Protein AF-A0A382RZA2-F1 (afdb_monomer_lite)

Secondary structure (DSSP, 8-state):
--S-GGGS-HHHHHHH-TTS----TTS--TTTTTTS-GGGHHHHHHHHTEEEETTEEEE---S-EEEE-----S--STTSSB-SS-TTSBPPPPHHHIIIIIHHHHHHHHH---EEEE-S-GGGSS---TT--S--S-EEESS-EEEEEEEESSTT--PEEEEEEEEEE--GGGGGGTT--TTHHHH------EEE-EE--TT--S-TT--HHHHHIIIIITT-TT--EES---TTTS-STTGGGEE---HHHHHHHHHTEEEEEE--SSTTS--HHHHHHHHHTT-EEEEPTTS--TT---GGGB-SSHHHHHHH-

Sequence (317 aa):
SPNDINKIDTEIHNKINKNENVHNIWRHDAHNYLSVDKLSWLEFYFKQRSTITEGVREGKFLDFGLLYGGPTSACTIPDSMYLTTNPNKLATPMSSSMRSVGIITKYLNASGLPYLEIGEDPRYLPLQAKDLYNRSKRILCVKDTNFTIKHIKEYKSREIIETTIPCSDVGHSYMFLMNEEKDILLKEPGDRKTRINVAMHCTASADSDVNKWKLVKDFILDPFPETYIYGKWDAKLIKGEHQNQFKEIPMTHLHKVMYDTKYTLMIAGSKGWGSQSKFWKMLIFGIIPFFDPDNENIFGAPEFLQTKDANDFIQKV

Structure (mmCIF, N/CA/C/O backbone):
data_AF-A0A382RZA2-F1
#
_entry.id   AF-A0A382RZA2-F1
#
loop_
_atom_site.group_PDB
_atom_site.id
_atom_site.type_symbol
_atom_site.label_atom_id
_atom_site.label_alt_id
_atom_site.label_comp_id
_atom_site.label_asym_id
_atom_site.label_entity_id
_atom_site.label_seq_id
_atom_site.pdbx_PDB_ins_code
_atom_site.Cartn_x
_atom_site.Cartn_y
_atom_site.Cartn_z
_atom_site.occupancy
_atom_site.B_iso_or_equiv
_atom_site.auth_seq_id
_atom_site.auth_comp_id
_atom_site.auth_asym_id
_atom_site.auth_atom_id
_atom_site.pdbx_PDB_model_num
ATOM 1 N N . SER A 1 1 ? 14.438 -14.755 3.424 1.00 36.91 1 SER A N 1
ATOM 2 C CA . SER A 1 1 ? 13.574 -14.169 2.387 1.00 36.91 1 SER A CA 1
ATOM 3 C C . SER A 1 1 ? 12.132 -14.140 2.880 1.00 36.91 1 SER A C 1
ATOM 5 O O . SER A 1 1 ? 11.728 -15.158 3.455 1.00 36.91 1 SER A O 1
ATOM 7 N N . PRO A 1 2 ? 11.415 -13.007 2.758 1.00 39.00 2 PRO A N 1
ATOM 8 C CA . PRO A 1 2 ? 9.994 -12.904 3.084 1.00 39.00 2 PRO A CA 1
ATOM 9 C C . PRO A 1 2 ? 9.165 -13.674 2.039 1.00 39.00 2 PRO A C 1
ATOM 11 O O . PRO A 1 2 ? 9.507 -13.647 0.863 1.00 39.00 2 PRO A O 1
ATOM 14 N N . ASN A 1 3 ? 8.130 -14.389 2.491 1.00 50.69 3 ASN A N 1
ATOM 15 C CA . ASN A 1 3 ? 7.136 -15.119 1.684 1.00 50.69 3 ASN A CA 1
ATOM 16 C C . ASN A 1 3 ? 7.710 -16.017 0.579 1.00 50.69 3 ASN A C 1
ATOM 18 O O . ASN A 1 3 ? 7.451 -15.843 -0.607 1.00 50.69 3 ASN A O 1
ATOM 22 N N . ASP A 1 4 ? 8.498 -17.005 0.987 1.00 66.00 4 ASP A N 1
ATOM 23 C CA . ASP A 1 4 ? 8.932 -18.059 0.082 1.00 66.00 4 ASP A CA 1
ATOM 24 C C . ASP A 1 4 ? 7.821 -19.117 -0.022 1.00 66.00 4 ASP A C 1
ATOM 26 O O . ASP A 1 4 ? 7.481 -19.744 0.980 1.00 66.00 4 ASP A O 1
ATOM 30 N N . ILE A 1 5 ? 7.272 -19.335 -1.219 1.00 73.19 5 ILE A N 1
ATOM 31 C CA . ILE A 1 5 ? 6.336 -20.437 -1.509 1.00 73.19 5 ILE A CA 1
ATOM 32 C C . ILE A 1 5 ? 6.909 -21.814 -1.131 1.00 73.19 5 ILE A C 1
ATOM 34 O O . ILE A 1 5 ? 6.178 -22.764 -0.908 1.00 73.19 5 ILE A O 1
ATOM 38 N N . ASN A 1 6 ? 8.224 -21.944 -0.988 1.00 72.00 6 ASN A N 1
ATOM 39 C CA . ASN A 1 6 ? 8.834 -23.188 -0.528 1.00 72.00 6 ASN A CA 1
ATOM 40 C C . ASN A 1 6 ? 8.781 -23.362 1.000 1.00 72.00 6 ASN A C 1
ATOM 42 O O . ASN A 1 6 ? 9.243 -24.380 1.505 1.00 72.00 6 ASN A O 1
ATOM 46 N N . LYS A 1 7 ? 8.296 -22.359 1.744 1.00 75.69 7 LYS A N 1
ATOM 47 C CA . LYS A 1 7 ? 8.141 -22.397 3.208 1.00 75.69 7 LYS A CA 1
ATOM 48 C C . LYS A 1 7 ? 6.701 -22.602 3.662 1.00 75.69 7 LYS A C 1
ATOM 50 O O . LYS A 1 7 ? 6.481 -22.751 4.861 1.00 75.69 7 LYS A O 1
ATOM 55 N N . ILE A 1 8 ? 5.734 -22.530 2.750 1.00 80.44 8 ILE A N 1
ATOM 56 C CA . ILE A 1 8 ? 4.352 -22.878 3.084 1.00 80.44 8 ILE A CA 1
ATOM 57 C C . ILE A 1 8 ? 4.226 -24.395 3.196 1.00 80.44 8 ILE A C 1
ATOM 59 O O . ILE A 1 8 ? 5.008 -25.139 2.603 1.00 80.44 8 ILE A O 1
ATOM 63 N N . ASP A 1 9 ? 3.245 -24.834 3.979 1.00 84.38 9 ASP A N 1
ATOM 64 C CA . ASP A 1 9 ? 2.949 -26.250 4.148 1.00 84.38 9 ASP A CA 1
ATOM 65 C C . ASP A 1 9 ? 2.686 -26.936 2.795 1.00 84.38 9 ASP A C 1
ATOM 67 O O . ASP A 1 9 ? 2.133 -26.327 1.874 1.00 84.38 9 ASP A O 1
ATOM 71 N N . THR A 1 10 ? 3.085 -28.204 2.677 1.00 85.19 10 THR A N 1
ATOM 72 C CA . THR A 1 10 ? 3.001 -28.964 1.418 1.00 85.19 10 THR A CA 1
ATOM 73 C C . THR A 1 10 ? 1.561 -29.070 0.919 1.00 85.19 10 THR A C 1
ATOM 75 O O . THR A 1 10 ? 1.315 -28.988 -0.284 1.00 85.19 10 THR A O 1
ATOM 78 N N . GLU A 1 11 ? 0.589 -29.197 1.824 1.00 86.69 11 GLU A N 1
ATOM 79 C CA . GLU A 1 11 ? -0.824 -29.246 1.467 1.00 86.69 11 GLU A CA 1
ATOM 80 C C . GLU A 1 11 ? -1.279 -27.921 0.842 1.00 86.69 11 GLU A C 1
ATOM 82 O O . GLU A 1 11 ? -1.914 -27.908 -0.215 1.00 86.69 11 GLU A O 1
ATOM 87 N N . ILE A 1 12 ? -0.904 -26.791 1.453 1.00 84.19 12 ILE A N 1
ATOM 88 C CA . ILE A 1 12 ? -1.210 -25.451 0.934 1.00 84.19 12 ILE A CA 1
ATOM 89 C C . ILE A 1 12 ? -0.492 -25.224 -0.398 1.00 84.19 12 ILE A C 1
ATOM 91 O O . ILE A 1 12 ? -1.108 -24.736 -1.345 1.00 84.19 12 ILE A O 1
ATOM 95 N N . HIS A 1 13 ? 0.778 -25.621 -0.502 1.00 84.94 13 HIS A N 1
ATOM 96 C CA . HIS A 1 13 ? 1.562 -25.526 -1.731 1.00 84.94 13 HIS A CA 1
ATOM 97 C C . HIS A 1 13 ? 0.868 -26.241 -2.891 1.00 84.94 13 HIS A C 1
ATOM 99 O O . HIS A 1 13 ? 0.654 -25.653 -3.951 1.00 84.94 13 HIS A O 1
ATOM 105 N N . ASN A 1 14 ? 0.449 -27.485 -2.674 1.00 85.81 14 ASN A N 1
ATOM 106 C CA . ASN A 1 14 ? -0.229 -28.278 -3.694 1.00 85.81 14 ASN A CA 1
ATOM 107 C C . ASN A 1 14 ? -1.619 -27.716 -4.025 1.00 85.81 14 ASN A C 1
ATOM 109 O O . ASN A 1 14 ? -2.056 -27.784 -5.172 1.00 85.81 14 ASN A O 1
ATOM 113 N N . LYS A 1 15 ? -2.303 -27.097 -3.051 1.00 85.25 15 LYS A N 1
ATOM 114 C CA . LYS A 1 15 ? -3.579 -26.403 -3.277 1.00 85.25 15 LYS A CA 1
ATOM 115 C C . LYS A 1 15 ? -3.436 -25.160 -4.159 1.00 85.25 15 LYS A C 1
ATOM 117 O O . LYS A 1 15 ? -4.323 -24.932 -4.981 1.00 85.25 15 LYS A O 1
ATOM 122 N N . ILE A 1 16 ? -2.370 -24.370 -4.006 1.00 84.81 16 ILE A N 1
ATOM 123 C CA . ILE A 1 16 ? -2.164 -23.144 -4.801 1.00 84.81 16 ILE A CA 1
ATOM 124 C C . ILE A 1 16 ? -1.472 -23.407 -6.142 1.00 84.81 16 ILE A C 1
ATOM 126 O O . ILE A 1 16 ? -1.706 -22.677 -7.098 1.00 84.81 16 ILE A O 1
ATOM 130 N N . ASN A 1 17 ? -0.646 -24.452 -6.228 1.00 86.94 17 ASN A N 1
ATOM 131 C CA . ASN A 1 17 ? 0.168 -24.771 -7.399 1.00 86.94 17 ASN A CA 1
ATOM 132 C C . ASN A 1 17 ? -0.321 -26.033 -8.130 1.00 86.94 17 ASN A C 1
ATOM 134 O O . ASN A 1 17 ? 0.480 -26.835 -8.602 1.00 86.94 17 ASN A O 1
ATOM 138 N N . LYS A 1 18 ? -1.645 -26.225 -8.218 1.00 85.19 18 LYS A N 1
ATOM 139 C CA . LYS A 1 18 ? -2.269 -27.426 -8.815 1.00 85.19 18 LYS A CA 1
ATOM 140 C C . LYS A 1 18 ? -1.830 -27.706 -10.252 1.00 85.19 18 LYS A C 1
ATOM 142 O O . LYS A 1 18 ? -1.811 -28.856 -10.664 1.00 85.19 18 LYS A O 1
ATOM 147 N N . ASN A 1 19 ? -1.514 -26.651 -10.998 1.00 86.62 19 ASN A N 1
ATOM 148 C CA . ASN A 1 19 ? -1.127 -26.726 -12.406 1.00 86.62 19 ASN A CA 1
ATOM 149 C C . ASN A 1 19 ? 0.387 -26.560 -12.606 1.00 86.62 19 ASN A C 1
ATOM 151 O O . ASN A 1 19 ? 0.818 -26.287 -13.722 1.00 86.62 19 ASN A O 1
ATOM 155 N N . GLU A 1 20 ? 1.180 -26.629 -11.529 1.00 82.12 20 GLU A N 1
ATOM 156 C CA . GLU A 1 20 ? 2.642 -26.462 -11.551 1.00 82.12 20 GLU A CA 1
ATOM 157 C C . GLU A 1 20 ? 3.122 -25.151 -12.210 1.00 82.12 20 GLU A C 1
ATOM 159 O O . GLU A 1 20 ? 4.245 -25.038 -12.705 1.00 82.12 20 GLU A O 1
ATOM 164 N N . ASN A 1 21 ? 2.266 -24.129 -12.209 1.00 79.31 21 ASN A N 1
ATOM 165 C CA . ASN A 1 21 ? 2.477 -22.838 -12.856 1.00 79.31 21 ASN A CA 1
ATOM 166 C C . ASN A 1 21 ? 2.956 -21.740 -11.893 1.00 79.31 21 ASN A C 1
ATOM 168 O O . ASN A 1 21 ? 3.173 -20.603 -12.313 1.00 79.31 21 ASN A O 1
ATOM 172 N N . VAL A 1 22 ? 3.151 -22.064 -10.614 1.00 82.81 22 VAL A N 1
ATOM 173 C CA . VAL A 1 22 ? 3.755 -21.174 -9.625 1.00 82.81 22 VAL A CA 1
ATOM 174 C C . VAL A 1 22 ? 5.223 -21.541 -9.450 1.00 82.81 22 VAL A C 1
ATOM 176 O O . VAL A 1 22 ? 5.576 -22.645 -9.036 1.00 82.81 22 VAL A O 1
ATOM 179 N N . HIS A 1 23 ? 6.099 -20.592 -9.770 1.00 79.06 23 HIS A N 1
ATOM 180 C CA . HIS A 1 23 ? 7.542 -20.789 -9.735 1.00 79.06 23 HIS A CA 1
ATOM 181 C C . HIS A 1 23 ? 8.194 -19.784 -8.794 1.00 79.06 23 HIS A C 1
ATOM 183 O O . HIS A 1 23 ? 7.983 -18.577 -8.909 1.00 79.06 23 HIS A O 1
ATOM 189 N N . ASN A 1 24 ? 9.058 -20.268 -7.903 1.00 80.38 24 ASN A N 1
ATOM 190 C CA . ASN A 1 24 ? 9.948 -19.382 -7.170 1.00 80.38 24 ASN A CA 1
ATOM 191 C C . ASN A 1 24 ? 11.193 -19.081 -8.014 1.00 80.38 24 ASN A C 1
ATOM 193 O O . ASN A 1 24 ? 12.165 -19.833 -7.993 1.00 80.38 24 ASN A O 1
ATOM 197 N N . ILE A 1 25 ? 11.173 -17.947 -8.712 1.00 78.12 25 ILE A N 1
ATOM 198 C CA . ILE A 1 25 ? 12.297 -17.467 -9.533 1.00 78.12 25 ILE A CA 1
ATOM 199 C C . ILE A 1 25 ? 13.499 -16.983 -8.707 1.00 78.12 25 ILE A C 1
ATOM 201 O O . ILE A 1 25 ? 14.529 -16.630 -9.270 1.00 78.12 25 ILE A O 1
ATOM 205 N N . TRP A 1 26 ? 13.368 -16.934 -7.381 1.00 76.25 26 TRP A N 1
ATOM 206 C CA . TRP A 1 26 ? 14.414 -16.550 -6.433 1.00 76.25 26 TRP A CA 1
ATOM 207 C C . TRP A 1 26 ? 14.982 -17.759 -5.674 1.00 76.25 26 TRP A C 1
ATOM 209 O O . TRP A 1 26 ? 15.911 -17.599 -4.881 1.00 76.25 26 TRP A O 1
ATOM 219 N N . ARG A 1 27 ? 14.419 -18.965 -5.873 1.00 68.94 27 ARG A N 1
ATOM 220 C CA . ARG A 1 27 ? 14.922 -20.205 -5.269 1.00 68.94 27 ARG A CA 1
ATOM 221 C C . ARG A 1 27 ? 16.221 -20.589 -5.978 1.00 68.94 27 ARG A C 1
ATOM 223 O O . ARG A 1 27 ? 16.249 -20.761 -7.190 1.00 68.94 27 ARG A O 1
ATOM 230 N N . HIS A 1 28 ? 17.287 -20.673 -5.197 1.00 54.38 28 HIS A N 1
ATOM 231 C CA . HIS A 1 28 ? 18.655 -20.921 -5.633 1.00 54.38 28 HIS A CA 1
ATOM 232 C C . HIS A 1 28 ? 18.848 -22.210 -6.444 1.00 54.38 28 HIS A C 1
ATOM 234 O O . HIS A 1 28 ? 18.618 -23.289 -5.910 1.00 54.38 28 HIS A O 1
ATOM 240 N N . ASP A 1 29 ? 19.490 -22.065 -7.607 1.00 47.34 29 ASP A N 1
ATOM 241 C CA . ASP A 1 29 ? 20.648 -22.880 -7.984 1.00 47.34 29 ASP A CA 1
ATOM 242 C C . ASP A 1 29 ? 21.896 -22.025 -7.701 1.00 47.34 29 ASP A C 1
ATOM 244 O O . ASP A 1 29 ? 22.164 -21.013 -8.359 1.00 47.34 29 ASP A O 1
ATOM 248 N N . ALA A 1 30 ? 22.615 -22.363 -6.630 1.00 47.47 30 ALA A N 1
ATOM 249 C CA . ALA A 1 30 ? 23.615 -21.512 -5.977 1.00 47.47 30 ALA A CA 1
ATOM 250 C C . ALA A 1 30 ? 24.839 -21.137 -6.840 1.00 47.47 30 ALA A C 1
ATOM 252 O O . ALA A 1 30 ? 25.584 -20.235 -6.462 1.00 47.47 30 ALA A O 1
ATOM 253 N N . HIS A 1 31 ? 25.037 -21.760 -8.002 1.00 48.12 31 HIS A N 1
ATOM 254 C CA . HIS A 1 31 ? 26.203 -21.499 -8.850 1.00 48.12 31 HIS A CA 1
ATOM 255 C C . HIS A 1 31 ? 26.023 -20.329 -9.830 1.00 48.12 31 HIS A C 1
ATOM 257 O O . HIS A 1 31 ? 26.989 -19.617 -10.089 1.00 48.12 31 HIS A O 1
ATOM 263 N N . ASN A 1 32 ? 24.801 -20.063 -10.311 1.00 52.09 32 ASN A N 1
ATOM 264 C CA . ASN A 1 32 ? 24.558 -18.998 -11.296 1.00 52.09 32 ASN A CA 1
ATOM 265 C C . ASN A 1 32 ? 24.117 -17.671 -10.656 1.00 52.09 32 ASN A C 1
ATOM 267 O O . ASN A 1 32 ? 24.489 -16.601 -11.121 1.00 52.09 32 ASN A O 1
ATOM 271 N N . TYR A 1 33 ? 23.373 -17.697 -9.545 1.00 55.91 33 TYR A N 1
ATOM 272 C CA . TYR A 1 33 ? 22.920 -16.458 -8.886 1.00 55.91 33 TYR A CA 1
ATOM 273 C C . TYR A 1 33 ? 24.072 -15.635 -8.278 1.00 55.91 33 TYR A C 1
ATOM 275 O O . TYR A 1 33 ? 23.967 -14.420 -8.137 1.00 55.91 33 TYR A O 1
ATOM 283 N N . LEU A 1 34 ? 25.174 -16.292 -7.900 1.00 59.03 34 LEU A N 1
ATOM 284 C CA . LEU A 1 34 ? 26.377 -15.618 -7.401 1.00 59.03 34 LEU A CA 1
ATOM 285 C C . LEU A 1 34 ? 27.270 -15.080 -8.529 1.00 59.03 34 LEU A C 1
ATOM 287 O O . LEU A 1 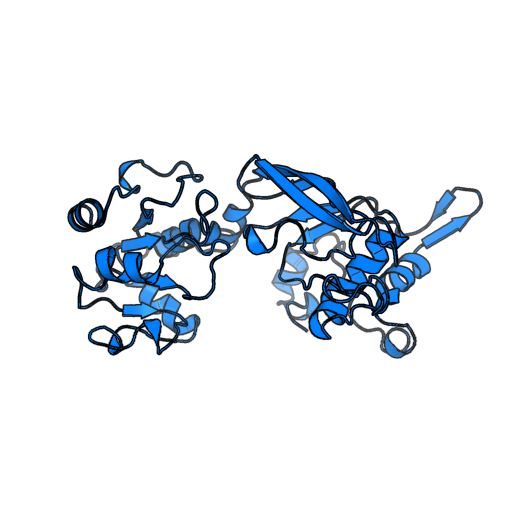34 ? 28.067 -14.182 -8.271 1.00 59.03 34 LEU A O 1
ATOM 291 N N . SER A 1 35 ? 27.149 -15.608 -9.752 1.00 67.19 35 SER A N 1
ATOM 292 C CA . SER A 1 35 ? 27.940 -15.171 -10.911 1.00 67.19 35 SER A CA 1
ATOM 293 C C . SER A 1 35 ? 27.226 -14.120 -11.769 1.00 67.19 35 SER A C 1
ATOM 295 O O . SER A 1 35 ? 27.873 -13.427 -12.551 1.00 67.19 35 SER A O 1
ATOM 297 N N . VAL A 1 36 ? 25.909 -13.967 -11.607 1.00 73.75 36 VAL A N 1
ATOM 298 C CA . VAL A 1 36 ? 25.091 -12.982 -12.320 1.00 73.75 36 VAL A CA 1
ATOM 299 C C . VAL A 1 36 ? 24.948 -11.708 -11.488 1.00 73.75 36 VAL A C 1
ATOM 301 O O . VAL A 1 36 ? 24.616 -11.745 -10.302 1.00 73.75 36 VAL A O 1
ATOM 304 N N . ASP A 1 37 ? 25.162 -10.554 -12.126 1.00 83.19 37 ASP A N 1
ATOM 305 C CA . ASP A 1 37 ? 24.802 -9.260 -11.546 1.00 83.19 37 ASP A CA 1
ATOM 306 C C . ASP A 1 37 ? 23.323 -9.275 -11.126 1.00 83.19 37 ASP A C 1
ATOM 308 O O . ASP A 1 37 ? 22.437 -9.513 -11.947 1.00 83.19 37 ASP A O 1
ATOM 312 N N . LYS A 1 38 ? 23.043 -9.002 -9.847 1.00 80.69 38 LYS A N 1
ATOM 313 C CA . LYS A 1 38 ? 21.697 -9.147 -9.268 1.00 80.69 38 LYS A CA 1
ATOM 314 C C . LYS A 1 38 ? 20.649 -8.323 -10.005 1.00 80.69 38 LYS A C 1
ATOM 316 O O . LYS A 1 38 ? 19.518 -8.777 -10.140 1.00 80.69 38 LYS A O 1
ATOM 321 N N . LEU A 1 39 ? 21.013 -7.139 -10.500 1.00 86.62 39 LEU A N 1
ATOM 322 C CA . LEU A 1 39 ? 20.097 -6.297 -11.274 1.00 86.62 39 LEU A CA 1
ATOM 323 C C . LEU A 1 39 ? 19.704 -6.941 -12.606 1.00 86.62 39 LEU A C 1
ATOM 325 O O . LEU A 1 39 ? 18.619 -6.684 -13.111 1.00 86.62 39 LEU A O 1
ATOM 329 N N . SER A 1 40 ? 20.553 -7.808 -13.147 1.00 86.56 40 SER A N 1
ATOM 330 C CA . SER A 1 40 ? 20.353 -8.517 -14.412 1.00 86.56 40 SER A CA 1
ATOM 331 C C . SER A 1 40 ? 19.705 -9.899 -14.233 1.00 86.56 40 SER A C 1
ATOM 333 O O . SER A 1 40 ? 19.569 -10.646 -15.200 1.00 86.56 40 SER A O 1
ATOM 335 N N . TRP A 1 41 ? 19.287 -10.262 -13.013 1.00 85.19 41 TRP A N 1
ATOM 336 C CA . TRP A 1 41 ? 18.781 -11.604 -12.709 1.00 85.19 41 TRP A CA 1
ATOM 337 C C . TRP A 1 41 ? 17.567 -12.009 -13.550 1.00 85.19 41 TRP A C 1
ATOM 339 O O . TRP A 1 41 ? 17.549 -13.105 -14.100 1.00 85.19 41 TRP A O 1
ATOM 349 N N . LEU A 1 42 ? 16.560 -11.139 -13.667 1.00 86.25 42 LEU A N 1
ATOM 350 C CA . LEU A 1 42 ? 15.342 -11.466 -14.418 1.00 86.25 42 LEU A CA 1
ATOM 351 C C . LEU A 1 42 ? 15.630 -11.616 -15.914 1.00 86.25 42 LEU A C 1
ATOM 353 O O . LEU A 1 42 ? 15.137 -12.550 -16.540 1.00 86.25 42 LEU A O 1
ATOM 357 N N . GLU A 1 43 ? 16.478 -10.746 -16.469 1.00 84.69 43 GLU A N 1
ATOM 358 C CA . GLU A 1 43 ? 16.935 -10.855 -17.859 1.00 84.69 43 GLU A CA 1
ATOM 359 C C . GLU A 1 43 ? 17.615 -12.205 -18.092 1.00 84.69 43 GLU A C 1
ATOM 361 O O . GLU A 1 43 ? 17.255 -12.924 -19.019 1.00 84.69 43 GLU A O 1
ATOM 366 N N . PHE A 1 44 ? 18.545 -12.584 -17.213 1.00 83.00 44 PHE A N 1
ATOM 367 C CA . PHE A 1 44 ? 19.223 -13.873 -17.269 1.00 83.00 44 PHE A CA 1
ATOM 368 C C . PHE A 1 44 ? 18.244 -15.050 -17.154 1.00 83.00 44 PHE A C 1
ATOM 370 O O . PHE A 1 44 ? 18.267 -15.947 -17.995 1.00 83.00 44 PHE A O 1
ATOM 377 N N . TYR A 1 45 ? 17.357 -15.034 -16.155 1.00 81.12 45 TYR A N 1
ATOM 378 C CA . TYR A 1 45 ? 16.418 -16.121 -15.872 1.00 81.12 45 TYR A CA 1
ATOM 379 C C . TYR A 1 45 ? 15.475 -16.391 -17.050 1.00 81.12 45 TYR A C 1
ATOM 381 O O . TYR A 1 45 ? 15.303 -17.542 -17.457 1.00 81.12 45 TYR A O 1
ATOM 389 N N . PHE A 1 46 ? 14.883 -15.339 -17.622 1.00 80.94 46 PHE A N 1
ATOM 390 C CA . PHE A 1 46 ? 13.965 -15.489 -18.750 1.00 80.94 46 PHE A CA 1
ATOM 391 C C . PHE A 1 46 ? 14.703 -15.752 -20.065 1.00 80.94 46 PHE A C 1
ATOM 393 O O . PHE A 1 46 ? 14.235 -16.570 -20.854 1.00 80.94 46 PHE A O 1
ATOM 400 N N . LYS A 1 47 ? 15.886 -15.159 -20.286 1.00 77.31 47 LYS A N 1
ATOM 401 C CA . LYS A 1 47 ? 16.702 -15.420 -21.484 1.00 77.31 47 LYS A CA 1
ATOM 402 C C . LYS A 1 47 ? 17.217 -16.855 -21.537 1.00 77.31 47 LYS A C 1
ATOM 404 O O . LYS A 1 47 ? 17.175 -17.466 -22.590 1.00 77.31 47 LYS A O 1
ATOM 409 N N . GLN A 1 48 ? 17.664 -17.436 -20.424 1.00 70.25 48 GLN A N 1
ATOM 410 C CA . GLN A 1 48 ? 18.089 -18.844 -20.418 1.00 70.25 48 GLN A CA 1
ATOM 411 C C . GLN A 1 48 ? 16.955 -19.822 -20.739 1.00 70.25 48 GLN A C 1
ATOM 413 O O . GLN A 1 48 ? 17.209 -20.952 -21.142 1.00 70.25 48 GLN A O 1
ATOM 418 N N . ARG A 1 49 ? 15.707 -19.396 -20.541 1.00 66.50 49 ARG A N 1
ATOM 419 C CA . ARG A 1 49 ? 14.514 -20.201 -20.798 1.00 66.50 49 ARG A CA 1
ATOM 420 C C . ARG A 1 49 ? 13.808 -19.815 -22.092 1.00 66.50 49 ARG A C 1
ATOM 422 O O . ARG A 1 49 ? 12.691 -20.283 -22.293 1.00 66.50 49 ARG A O 1
ATOM 429 N N . SER A 1 50 ? 14.421 -18.976 -22.929 1.00 62.34 50 SER A N 1
ATOM 430 C CA . SER A 1 50 ? 13.865 -18.538 -24.207 1.00 62.34 50 SER A CA 1
ATOM 431 C C . SER A 1 50 ? 14.916 -18.495 -25.321 1.00 62.34 50 SER A C 1
ATOM 433 O O . SER A 1 50 ? 16.045 -18.049 -25.134 1.00 62.34 50 SER A O 1
ATOM 435 N N . THR A 1 51 ? 14.532 -18.941 -26.509 1.00 58.50 51 THR A N 1
ATOM 436 C CA . THR A 1 51 ? 15.313 -18.881 -27.746 1.00 58.50 51 THR A CA 1
ATOM 437 C C . THR A 1 51 ? 14.474 -18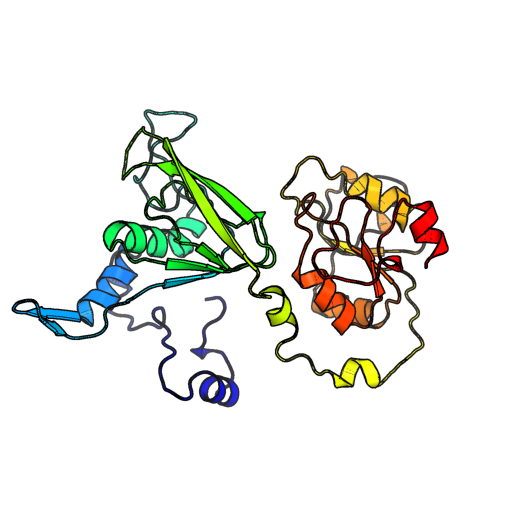.204 -28.828 1.00 58.50 51 THR A C 1
ATOM 439 O O . THR A 1 51 ? 13.261 -18.390 -28.911 1.00 58.50 51 THR A O 1
ATOM 442 N N . ILE A 1 52 ? 15.107 -17.355 -29.641 1.00 55.66 52 ILE A N 1
ATOM 443 C CA . ILE A 1 52 ? 14.482 -16.787 -30.841 1.00 55.66 52 ILE A CA 1
ATOM 444 C C . ILE A 1 52 ? 15.307 -17.248 -32.032 1.00 55.66 52 ILE A C 1
ATOM 446 O O . ILE A 1 52 ? 16.470 -16.863 -32.164 1.00 55.66 52 ILE A O 1
ATOM 450 N N . THR A 1 53 ? 14.698 -18.046 -32.900 1.00 50.88 53 THR A N 1
ATOM 451 C CA . THR A 1 53 ? 15.314 -18.542 -34.132 1.00 50.88 53 THR A CA 1
ATOM 452 C C . THR A 1 53 ? 14.328 -18.300 -35.267 1.00 50.88 53 THR A C 1
ATOM 454 O O . THR A 1 53 ? 13.164 -18.664 -35.160 1.00 50.88 53 THR A O 1
ATOM 457 N N . GLU A 1 54 ? 14.763 -17.597 -36.318 1.00 53.34 54 GLU A N 1
ATOM 458 C CA . GLU A 1 54 ? 13.950 -17.332 -37.523 1.00 53.34 54 GLU A CA 1
ATOM 459 C C . GLU A 1 54 ? 12.580 -16.670 -37.248 1.00 53.34 54 GLU A C 1
ATOM 461 O O . GLU A 1 54 ? 11.585 -16.935 -37.913 1.00 53.34 54 GLU A O 1
ATOM 466 N N . GLY A 1 55 ? 12.512 -15.788 -36.244 1.00 56.94 55 GLY A N 1
ATOM 467 C CA . GLY A 1 55 ? 11.270 -15.103 -35.859 1.00 56.94 55 GLY A CA 1
ATOM 468 C C . GLY A 1 55 ? 10.295 -15.963 -35.045 1.00 56.94 55 GLY A C 1
ATOM 469 O O . GLY A 1 55 ? 9.296 -15.438 -34.551 1.00 56.94 55 GLY A O 1
ATOM 470 N N . VAL A 1 56 ? 10.607 -17.243 -34.834 1.00 52.00 56 VAL A N 1
ATOM 471 C CA . VAL A 1 56 ? 9.874 -18.141 -33.941 1.00 52.00 56 VAL A CA 1
ATOM 472 C C . VAL A 1 56 ? 10.405 -17.972 -32.520 1.00 52.00 56 VAL A C 1
ATOM 474 O O . VAL A 1 56 ? 11.612 -17.997 -32.267 1.00 52.00 56 VAL A O 1
ATOM 477 N N . ARG A 1 57 ? 9.480 -17.750 -31.587 1.00 55.31 57 ARG A N 1
ATOM 478 C CA . ARG A 1 57 ? 9.750 -17.629 -30.155 1.00 55.31 57 ARG A CA 1
ATOM 479 C C . ARG A 1 57 ? 9.576 -18.997 -29.505 1.00 55.31 57 ARG A C 1
ATOM 481 O O . ARG A 1 57 ? 8.451 -19.462 -29.361 1.00 55.31 57 ARG A O 1
ATOM 488 N N . GLU A 1 58 ? 10.675 -19.611 -29.091 1.00 49.91 58 GLU A N 1
ATOM 489 C CA . GLU A 1 58 ? 10.676 -20.861 -28.333 1.00 49.91 58 GLU A CA 1
ATOM 490 C C . GLU A 1 58 ? 11.020 -20.596 -26.860 1.00 49.91 58 GLU A C 1
ATOM 492 O O . GLU A 1 58 ? 11.872 -19.772 -26.536 1.00 49.91 58 GLU A O 1
ATOM 497 N N . GLY A 1 59 ? 10.342 -21.280 -25.937 1.00 60.59 59 GLY A N 1
ATOM 498 C CA . GLY A 1 59 ? 10.556 -21.124 -24.495 1.00 60.59 59 GLY A CA 1
ATOM 499 C C . GLY A 1 59 ? 9.619 -20.125 -23.802 1.00 60.59 59 GLY A C 1
ATOM 500 O O . GLY A 1 59 ? 8.569 -19.755 -24.323 1.00 60.59 59 GLY A O 1
ATOM 501 N N . LYS A 1 60 ? 9.950 -19.739 -22.563 1.00 64.50 60 LYS A N 1
ATOM 502 C CA . LYS A 1 60 ? 9.081 -18.928 -21.693 1.00 64.50 60 LYS A CA 1
ATOM 503 C C . LYS A 1 60 ? 9.313 -17.434 -21.918 1.00 64.50 60 LYS A C 1
ATOM 505 O O . LYS A 1 60 ? 10.221 -16.849 -21.330 1.00 64.50 60 LYS A O 1
ATOM 510 N N . PHE A 1 61 ? 8.449 -16.821 -22.718 1.00 70.69 61 PHE A N 1
ATOM 511 C CA . PHE A 1 61 ? 8.300 -15.369 -22.782 1.00 70.69 61 PHE A CA 1
ATOM 512 C C . PHE A 1 61 ? 7.180 -14.927 -21.841 1.00 70.69 61 PHE A C 1
ATOM 514 O O . PHE A 1 61 ? 6.200 -15.645 -21.657 1.00 70.69 61 PHE A O 1
ATOM 521 N N . LEU A 1 62 ? 7.342 -13.760 -21.220 1.00 84.62 62 LEU A N 1
ATOM 522 C CA . LEU A 1 62 ? 6.266 -13.138 -20.458 1.00 84.62 62 LEU A CA 1
ATOM 523 C C . LEU A 1 62 ? 5.424 -12.290 -21.409 1.00 84.62 62 LEU A C 1
ATOM 525 O O . LEU A 1 62 ? 5.963 -11.407 -22.075 1.00 84.62 62 LEU A O 1
ATOM 529 N N . ASP A 1 63 ? 4.119 -12.541 -21.446 1.00 88.12 63 ASP A N 1
ATOM 530 C CA . ASP A 1 63 ? 3.182 -11.730 -22.230 1.00 88.12 63 ASP A CA 1
ATOM 531 C C . ASP A 1 63 ? 2.864 -10.407 -21.526 1.00 88.12 63 ASP A C 1
ATOM 533 O O . ASP A 1 63 ? 2.793 -9.353 -22.156 1.00 88.12 63 ASP A O 1
ATOM 537 N N . PHE A 1 64 ? 2.703 -10.455 -20.200 1.00 93.44 64 PHE A N 1
ATOM 538 C CA . PHE A 1 64 ? 2.514 -9.286 -19.347 1.00 93.44 64 PHE A CA 1
ATOM 539 C C . PHE A 1 64 ? 2.913 -9.577 -17.892 1.00 93.44 64 PHE A C 1
ATOM 541 O O . PHE A 1 64 ? 3.121 -10.727 -17.503 1.00 93.44 64 PHE A O 1
ATOM 548 N N . GLY A 1 65 ? 3.020 -8.523 -17.080 1.00 93.44 65 GLY A N 1
ATOM 549 C CA . GLY A 1 65 ? 3.250 -8.615 -15.635 1.00 93.44 65 GLY A CA 1
ATOM 550 C C . GLY A 1 65 ? 2.055 -8.150 -14.797 1.00 93.44 65 GLY A C 1
ATOM 551 O O . GLY A 1 65 ? 1.334 -7.235 -15.186 1.00 93.44 65 GLY A O 1
ATOM 552 N N . LEU A 1 66 ? 1.887 -8.731 -13.609 1.00 94.56 66 LEU A N 1
ATOM 553 C CA . LEU A 1 66 ? 1.023 -8.208 -12.548 1.00 94.56 66 LEU A CA 1
ATOM 554 C C . LEU A 1 66 ? 1.871 -8.028 -11.289 1.00 94.56 66 LEU A C 1
ATOM 556 O O . LEU A 1 66 ? 2.437 -8.997 -10.784 1.00 94.56 66 LEU A O 1
ATOM 560 N N . LEU A 1 67 ? 1.992 -6.793 -10.808 1.00 93.12 67 LEU A N 1
ATOM 561 C CA . LEU A 1 67 ? 2.915 -6.434 -9.733 1.00 93.12 67 LEU A CA 1
ATOM 562 C C . LEU A 1 67 ? 2.172 -5.825 -8.552 1.00 93.12 67 LEU A C 1
ATOM 564 O O . LEU A 1 67 ? 1.401 -4.886 -8.723 1.00 93.12 67 LEU A O 1
ATOM 568 N N . TYR A 1 68 ? 2.443 -6.323 -7.347 1.00 90.81 68 TYR A N 1
ATOM 569 C CA . TYR A 1 68 ? 1.875 -5.742 -6.135 1.00 90.81 68 TYR A CA 1
ATOM 570 C C . TYR A 1 68 ? 2.605 -4.442 -5.771 1.00 90.81 68 TYR A C 1
ATOM 572 O O . TYR A 1 68 ? 3.827 -4.447 -5.591 1.00 90.81 68 TYR A O 1
ATOM 580 N N . GLY A 1 69 ? 1.868 -3.337 -5.662 1.00 86.69 69 GLY A N 1
ATOM 581 C CA . GLY A 1 69 ? 2.400 -2.029 -5.284 1.00 86.69 69 GLY A CA 1
ATOM 582 C C . GLY A 1 69 ? 2.912 -2.027 -3.845 1.00 86.69 69 GLY A C 1
ATOM 583 O O . GLY A 1 69 ? 2.236 -2.481 -2.925 1.00 86.69 69 GLY A O 1
ATOM 584 N N . GLY A 1 70 ? 4.119 -1.513 -3.628 1.00 85.00 70 GLY A N 1
ATOM 585 C CA . GLY A 1 70 ? 4.736 -1.489 -2.306 1.00 85.00 70 GLY A CA 1
ATOM 586 C C . GLY A 1 70 ? 5.708 -0.328 -2.123 1.00 85.00 70 GLY A C 1
ATOM 587 O O . GLY A 1 70 ? 5.917 0.463 -3.042 1.00 85.00 70 GLY A O 1
ATOM 588 N N . PRO A 1 71 ? 6.325 -0.205 -0.937 1.00 84.62 71 PRO A N 1
ATOM 589 C CA . PRO A 1 71 ? 7.259 0.875 -0.655 1.00 84.62 71 PRO A CA 1
ATOM 590 C C . PRO A 1 71 ? 8.458 0.855 -1.609 1.00 84.62 71 PRO A C 1
ATOM 592 O O . PRO A 1 71 ? 9.207 -0.122 -1.665 1.00 84.62 71 PRO A O 1
ATOM 595 N N . THR A 1 72 ? 8.681 1.965 -2.310 1.00 88.38 72 THR A N 1
ATOM 596 C CA . THR A 1 72 ? 9.809 2.136 -3.236 1.00 88.38 72 THR A CA 1
ATOM 597 C C . THR A 1 72 ? 10.478 3.489 -3.038 1.00 88.38 72 THR A C 1
ATOM 599 O O . THR A 1 72 ? 9.794 4.489 -2.826 1.00 88.38 72 THR A O 1
ATOM 602 N N . SER A 1 73 ? 11.806 3.556 -3.157 1.00 88.69 73 SER A N 1
ATOM 603 C CA . SER A 1 73 ? 12.496 4.847 -3.277 1.00 88.69 73 SER A CA 1
ATOM 604 C C . SER A 1 73 ? 12.355 5.421 -4.686 1.00 88.69 73 SER A C 1
ATOM 606 O O . SER A 1 73 ? 12.137 4.687 -5.644 1.00 88.69 73 SER A O 1
ATOM 608 N N . ALA A 1 74 ? 12.552 6.734 -4.818 1.00 90.00 74 ALA A N 1
ATOM 609 C CA . ALA A 1 74 ? 12.494 7.419 -6.109 1.00 90.00 74 ALA A CA 1
ATOM 610 C C . ALA A 1 74 ? 13.560 6.936 -7.113 1.00 90.00 74 ALA A C 1
ATOM 612 O O . ALA A 1 74 ? 13.304 6.954 -8.308 1.00 90.00 74 ALA A O 1
ATOM 613 N N . CYS A 1 75 ? 14.734 6.509 -6.643 1.00 93.94 75 CYS A N 1
ATOM 614 C CA . CYS A 1 75 ? 15.767 5.863 -7.457 1.00 93.94 75 CYS A CA 1
ATOM 615 C C . CYS A 1 75 ? 15.941 4.421 -6.975 1.00 93.94 75 CYS A C 1
ATOM 617 O O . CYS A 1 75 ? 16.060 4.191 -5.764 1.00 93.94 75 CYS A O 1
ATOM 619 N N . THR A 1 76 ? 15.935 3.464 -7.898 1.00 94.81 76 THR A N 1
ATOM 620 C CA . THR A 1 76 ? 15.994 2.023 -7.618 1.00 94.81 76 THR A CA 1
ATOM 621 C C . THR A 1 76 ? 17.149 1.324 -8.336 1.00 94.81 76 THR A C 1
ATOM 623 O O . THR A 1 76 ? 17.638 0.310 -7.846 1.00 94.81 76 THR A O 1
ATOM 626 N N . ILE A 1 77 ? 17.645 1.889 -9.433 1.00 94.94 77 ILE A N 1
ATOM 627 C CA . ILE A 1 77 ? 18.743 1.371 -10.245 1.00 94.94 77 ILE A CA 1
ATOM 628 C C . ILE A 1 77 ? 19.954 2.311 -10.088 1.00 94.94 77 ILE A C 1
ATOM 630 O O . ILE A 1 77 ? 19.809 3.523 -10.238 1.00 94.94 77 ILE A O 1
ATOM 634 N N . PRO A 1 78 ? 21.162 1.803 -9.786 1.00 92.81 78 PRO A N 1
ATOM 635 C CA . PRO A 1 78 ? 22.375 2.616 -9.751 1.00 92.81 78 PRO A CA 1
ATOM 636 C C . PRO A 1 78 ? 22.624 3.331 -11.079 1.00 92.81 78 PRO A C 1
ATOM 638 O O . PRO A 1 78 ? 22.413 2.759 -12.146 1.00 92.81 78 PRO A O 1
ATOM 641 N N . ASP A 1 79 ? 23.084 4.581 -11.004 1.00 92.56 79 ASP A N 1
ATOM 642 C CA . ASP A 1 79 ? 23.458 5.401 -12.162 1.00 92.56 79 ASP A CA 1
ATOM 643 C C . ASP A 1 79 ? 22.343 5.592 -13.209 1.00 92.56 79 ASP A C 1
ATOM 645 O O . ASP A 1 79 ? 22.619 5.955 -14.354 1.00 92.56 79 ASP A O 1
ATOM 649 N N . SER A 1 80 ? 21.077 5.384 -12.831 1.00 93.94 80 SER A N 1
ATOM 650 C CA . SER A 1 80 ? 19.927 5.469 -13.739 1.00 93.94 80 SER A CA 1
ATOM 651 C C . SER A 1 80 ? 19.417 6.890 -13.950 1.00 93.94 80 SER A C 1
ATOM 653 O O . SER A 1 80 ? 18.845 7.186 -14.997 1.00 93.94 80 SER A O 1
ATOM 655 N N . MET A 1 81 ? 19.612 7.777 -12.972 1.00 94.25 81 MET A N 1
ATOM 656 C CA . MET A 1 81 ? 19.058 9.129 -12.974 1.00 94.25 81 MET A CA 1
ATOM 657 C C . MET A 1 81 ? 19.931 10.121 -12.203 1.00 94.25 81 MET A C 1
ATOM 659 O O . MET A 1 81 ? 20.699 9.742 -11.317 1.00 94.25 81 MET A O 1
ATOM 663 N N . TYR A 1 82 ? 19.780 11.411 -12.506 1.00 93.38 82 TYR A N 1
ATOM 664 C CA . TYR A 1 82 ? 20.388 12.502 -11.740 1.00 93.38 82 TYR A CA 1
ATOM 665 C C . TYR A 1 82 ? 19.554 12.858 -10.500 1.00 93.38 82 TYR A C 1
ATOM 667 O O . TYR A 1 82 ? 18.338 12.655 -10.467 1.00 93.38 82 TYR A O 1
ATOM 675 N N . LEU A 1 83 ? 20.196 13.414 -9.471 1.00 89.12 83 LEU A N 1
ATOM 676 C CA . LEU A 1 83 ? 19.500 13.962 -8.309 1.00 89.12 83 LEU A CA 1
ATOM 677 C C . LEU A 1 83 ? 18.687 15.194 -8.707 1.00 89.12 83 LEU A C 1
ATOM 679 O O . LEU A 1 83 ? 19.190 16.101 -9.366 1.00 89.12 83 LEU A O 1
ATOM 683 N N . THR A 1 84 ? 17.457 15.289 -8.203 1.00 79.88 84 THR A N 1
ATOM 684 C CA . THR A 1 84 ? 16.622 16.486 -8.386 1.00 79.88 84 THR A CA 1
ATOM 685 C C . THR A 1 84 ? 17.196 17.711 -7.677 1.00 79.88 84 THR A C 1
ATOM 687 O O . THR A 1 84 ? 17.001 18.828 -8.136 1.00 79.88 84 THR A O 1
ATOM 690 N N . THR A 1 85 ? 17.913 17.515 -6.567 1.00 84.00 85 THR A N 1
ATOM 691 C CA . THR A 1 85 ? 18.538 18.593 -5.780 1.00 84.00 85 THR A CA 1
ATOM 692 C C . THR A 1 85 ? 19.919 19.000 -6.292 1.00 84.00 85 THR A C 1
ATOM 694 O O . THR A 1 85 ? 20.386 20.090 -5.980 1.00 84.00 85 THR A O 1
ATOM 697 N N . ASN A 1 86 ? 20.589 18.138 -7.064 1.00 87.06 86 ASN A N 1
ATOM 698 C CA . ASN A 1 86 ? 21.878 18.430 -7.686 1.00 87.06 86 ASN A CA 1
ATOM 699 C C . ASN A 1 86 ? 21.954 17.756 -9.070 1.00 87.06 86 ASN A C 1
ATOM 701 O O . ASN A 1 86 ? 22.404 16.611 -9.170 1.00 87.06 86 ASN A O 1
ATOM 705 N N . PRO A 1 87 ? 21.557 18.466 -10.142 1.00 81.50 87 PRO A N 1
ATOM 706 C CA . PRO A 1 87 ? 21.417 17.901 -11.489 1.00 81.50 87 PRO A CA 1
ATOM 707 C C . PRO A 1 87 ? 22.708 17.387 -12.146 1.00 81.50 87 PRO A C 1
ATOM 709 O O . PRO A 1 87 ? 22.655 16.774 -13.212 1.00 81.50 87 PRO A O 1
ATOM 712 N N . ASN A 1 88 ? 23.874 17.643 -11.547 1.00 87.56 88 ASN A N 1
ATOM 713 C CA . ASN A 1 88 ? 25.166 17.159 -12.041 1.00 87.56 88 ASN A CA 1
ATOM 714 C C . ASN A 1 88 ? 25.651 15.902 -11.305 1.00 87.56 88 ASN A C 1
ATOM 716 O O . ASN A 1 88 ? 26.691 15.350 -11.656 1.00 87.56 88 ASN A O 1
ATOM 720 N N . LYS A 1 89 ? 24.910 15.433 -10.296 1.00 92.50 89 LYS A N 1
ATOM 721 C CA . LYS A 1 89 ? 25.249 14.246 -9.512 1.00 92.50 89 LYS A CA 1
ATOM 722 C C . LYS A 1 89 ? 24.234 13.134 -9.761 1.00 92.50 89 LYS A C 1
ATOM 724 O O . LYS A 1 89 ? 23.028 13.373 -9.742 1.00 92.50 89 LYS A O 1
ATOM 729 N N . LEU A 1 90 ? 24.726 11.916 -9.976 1.00 93.00 90 LEU A N 1
ATOM 730 C CA . LEU A 1 90 ? 23.884 10.728 -10.109 1.00 93.00 90 LEU A CA 1
ATOM 731 C C . LEU A 1 90 ? 23.250 10.357 -8.764 1.00 93.00 90 LEU A C 1
ATOM 733 O O . LEU A 1 90 ? 23.860 10.507 -7.701 1.00 93.00 90 LEU A O 1
ATOM 737 N N . ALA A 1 91 ? 22.006 9.893 -8.817 1.00 92.12 91 ALA A N 1
ATOM 738 C CA . ALA A 1 91 ? 21.282 9.411 -7.657 1.00 92.12 91 ALA A CA 1
ATOM 739 C C . ALA A 1 91 ? 21.802 8.030 -7.245 1.00 92.12 91 ALA A C 1
ATOM 741 O O . ALA A 1 91 ? 21.953 7.134 -8.073 1.00 92.12 91 ALA A O 1
ATOM 742 N N . THR A 1 92 ? 22.027 7.844 -5.946 1.00 91.94 92 THR A N 1
ATOM 743 C CA . THR A 1 92 ? 22.389 6.542 -5.380 1.00 91.94 92 THR A CA 1
ATOM 744 C C . THR A 1 92 ? 21.143 5.903 -4.769 1.00 91.94 92 THR A C 1
ATOM 746 O O . THR A 1 92 ? 20.543 6.506 -3.873 1.00 91.94 92 THR A O 1
ATOM 749 N N . PRO A 1 93 ? 20.723 4.709 -5.220 1.00 92.12 93 PRO A N 1
ATOM 750 C CA . PRO A 1 93 ? 19.552 4.050 -4.663 1.00 92.12 93 PRO A CA 1
ATOM 751 C C . PRO A 1 93 ? 19.825 3.548 -3.242 1.00 92.12 93 PRO A C 1
ATOM 753 O O . PRO A 1 93 ? 20.942 3.168 -2.885 1.00 92.12 93 PRO A O 1
ATOM 756 N N . MET A 1 94 ? 18.770 3.474 -2.429 1.00 88.75 94 MET A N 1
ATOM 757 C CA . MET A 1 94 ? 18.844 2.763 -1.155 1.00 88.75 94 MET A CA 1
ATOM 758 C C . MET A 1 94 ? 19.083 1.272 -1.404 1.00 88.75 94 MET A C 1
ATOM 760 O O . MET A 1 94 ? 18.458 0.669 -2.278 1.00 88.75 94 MET A O 1
ATOM 764 N N . SER A 1 95 ? 19.943 0.649 -0.591 1.00 85.19 95 SER A N 1
ATOM 765 C CA . SER A 1 95 ? 20.327 -0.756 -0.797 1.00 85.19 95 SER A CA 1
ATOM 766 C C . SER A 1 95 ? 19.143 -1.732 -0.739 1.00 85.19 95 SER A C 1
ATOM 768 O O . SER A 1 95 ? 19.158 -2.755 -1.420 1.00 85.19 95 SER A O 1
ATOM 770 N N . SER A 1 96 ? 18.110 -1.422 0.052 1.00 84.19 96 SER A N 1
ATOM 771 C CA . SER A 1 96 ? 16.860 -2.184 0.107 1.00 84.19 96 SER A CA 1
ATOM 772 C C . SER A 1 96 ? 16.102 -2.108 -1.215 1.00 84.19 96 SER A C 1
ATOM 774 O O . SER A 1 96 ? 15.877 -3.149 -1.824 1.00 84.19 96 SER A O 1
ATOM 776 N N . SER A 1 97 ? 15.788 -0.901 -1.689 1.00 87.50 97 SER A N 1
ATOM 777 C CA . SER A 1 97 ? 15.066 -0.688 -2.948 1.00 87.50 97 SER A CA 1
ATOM 778 C C . SER A 1 97 ? 15.804 -1.257 -4.151 1.00 87.50 97 SER A C 1
ATOM 780 O O . SER A 1 97 ? 15.175 -1.836 -5.027 1.00 87.50 97 SER A O 1
ATOM 782 N N . MET A 1 98 ? 17.134 -1.148 -4.180 1.00 88.56 98 MET A N 1
ATOM 783 C CA . MET A 1 98 ? 17.948 -1.722 -5.251 1.00 88.56 98 MET A CA 1
ATOM 784 C C . MET A 1 98 ? 17.797 -3.244 -5.335 1.00 88.56 98 MET A C 1
ATOM 786 O O . MET A 1 98 ? 17.686 -3.799 -6.425 1.00 88.56 98 MET A O 1
ATOM 790 N N . ARG A 1 99 ? 17.768 -3.926 -4.183 1.00 83.06 99 ARG A N 1
ATOM 791 C CA . ARG A 1 99 ? 17.666 -5.391 -4.123 1.00 83.06 99 ARG A CA 1
ATOM 792 C C . ARG A 1 99 ? 16.259 -5.921 -4.379 1.00 83.06 99 ARG A C 1
ATOM 794 O O . ARG A 1 99 ? 16.149 -7.044 -4.852 1.00 83.06 99 ARG A O 1
ATOM 801 N N . SER A 1 100 ? 15.213 -5.181 -4.019 1.00 81.75 100 SER A N 1
ATOM 802 C CA . SER A 1 100 ? 13.828 -5.636 -4.190 1.00 81.75 100 SER A CA 1
ATOM 803 C C . SER A 1 100 ? 13.200 -5.123 -5.483 1.00 81.75 100 SER A C 1
ATOM 805 O O . SER A 1 100 ? 12.696 -5.905 -6.279 1.00 81.75 100 SER A O 1
ATOM 807 N N . VAL A 1 101 ? 13.245 -3.811 -5.697 1.00 90.19 101 VAL A N 1
ATOM 808 C CA . VAL A 1 101 ? 12.521 -3.125 -6.772 1.00 90.19 101 VAL A CA 1
ATOM 809 C C . VAL A 1 101 ? 13.416 -2.925 -7.990 1.00 90.19 101 VAL A C 1
ATOM 811 O O . VAL A 1 101 ? 12.967 -3.145 -9.107 1.00 90.19 101 VAL A O 1
ATOM 814 N N . GLY A 1 102 ? 14.693 -2.580 -7.791 1.00 93.12 102 GLY A N 1
ATOM 815 C CA . GLY A 1 102 ? 15.621 -2.239 -8.877 1.00 93.12 102 GLY A CA 1
ATOM 816 C C . GLY A 1 102 ? 15.783 -3.338 -9.930 1.00 93.12 102 GLY A C 1
ATOM 817 O O . GLY A 1 102 ? 15.841 -3.038 -11.119 1.00 9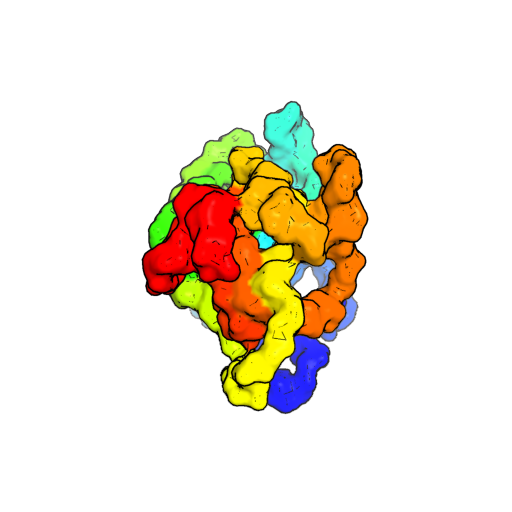3.12 102 GLY A O 1
ATOM 818 N N . ILE A 1 103 ? 15.778 -4.609 -9.511 1.00 91.38 103 ILE A N 1
ATOM 819 C CA . ILE A 1 103 ? 15.836 -5.769 -10.418 1.00 91.38 103 ILE A CA 1
ATOM 820 C C . ILE A 1 103 ? 14.605 -5.799 -11.344 1.00 91.38 103 ILE A C 1
ATOM 822 O O . ILE A 1 103 ? 14.732 -6.009 -12.549 1.00 91.38 103 ILE A O 1
ATOM 826 N N . ILE A 1 104 ? 13.415 -5.550 -10.787 1.00 92.44 104 ILE A N 1
ATOM 827 C CA . ILE A 1 104 ? 12.148 -5.523 -11.529 1.00 92.44 104 ILE A CA 1
ATOM 828 C C . ILE A 1 104 ? 12.103 -4.287 -12.434 1.00 92.44 104 ILE A C 1
ATOM 830 O O . ILE A 1 104 ? 11.838 -4.424 -13.625 1.00 92.44 104 ILE A O 1
ATOM 834 N N . THR A 1 105 ? 12.435 -3.101 -11.909 1.00 95.19 105 THR A N 1
ATOM 835 C CA . THR A 1 105 ? 12.477 -1.846 -12.677 1.00 95.19 105 THR A CA 1
ATOM 836 C C . THR A 1 105 ? 13.373 -1.969 -13.904 1.00 95.19 105 THR A C 1
ATOM 838 O O . THR A 1 105 ? 12.962 -1.607 -15.006 1.00 95.19 105 THR A O 1
ATOM 841 N N . LYS A 1 106 ? 14.588 -2.513 -13.732 1.00 95.00 106 LYS A N 1
ATOM 842 C CA . LYS A 1 106 ? 15.555 -2.647 -14.827 1.00 95.00 106 LYS A CA 1
ATOM 843 C C . LYS A 1 106 ? 15.000 -3.549 -15.922 1.00 95.00 106 LYS A C 1
ATOM 845 O O . LYS A 1 106 ? 15.008 -3.157 -17.086 1.00 95.00 106 LYS A O 1
ATOM 850 N N . TYR A 1 107 ? 14.456 -4.703 -15.536 1.00 92.81 107 TYR A N 1
ATOM 851 C CA . TYR A 1 107 ? 13.858 -5.646 -16.474 1.00 92.81 107 TYR A CA 1
ATOM 852 C C . TYR A 1 107 ? 12.665 -5.045 -17.224 1.00 92.81 107 TYR A C 1
ATOM 854 O O . TYR A 1 107 ? 12.592 -5.178 -18.442 1.00 92.81 107 TYR A O 1
ATOM 862 N N . LEU A 1 108 ? 11.748 -4.352 -16.540 1.00 95.25 108 LEU A N 1
ATOM 863 C CA . LEU A 1 108 ? 10.596 -3.710 -17.184 1.00 95.25 108 LEU A CA 1
ATOM 864 C C . LEU A 1 108 ? 11.032 -2.649 -18.196 1.00 95.25 108 LEU A C 1
ATOM 866 O O . LEU A 1 108 ? 10.514 -2.620 -19.310 1.00 95.25 108 LEU A O 1
ATOM 870 N N . ASN A 1 109 ? 11.993 -1.802 -17.831 1.00 95.94 109 ASN A N 1
ATOM 871 C CA . ASN A 1 109 ? 12.540 -0.783 -18.722 1.00 95.94 109 ASN A CA 1
ATOM 872 C C . ASN A 1 109 ? 13.235 -1.393 -19.949 1.00 95.94 109 ASN A C 1
ATOM 874 O O . ASN A 1 109 ? 13.068 -0.884 -21.053 1.00 95.94 109 ASN A O 1
ATOM 878 N N . ALA A 1 110 ? 14.017 -2.462 -19.760 1.00 92.19 110 ALA A N 1
ATOM 879 C CA . ALA A 1 110 ? 14.790 -3.098 -20.827 1.00 92.19 110 ALA A CA 1
ATOM 880 C C . ALA A 1 110 ? 13.925 -3.949 -21.769 1.00 92.19 110 ALA A C 1
ATOM 882 O O . ALA A 1 110 ? 14.138 -3.946 -22.978 1.00 92.19 110 ALA A O 1
ATOM 883 N N . SER A 1 111 ? 12.952 -4.680 -21.222 1.00 90.81 111 SER A N 1
ATOM 884 C CA . SER A 1 111 ? 12.077 -5.573 -21.995 1.00 90.81 111 SER A CA 1
ATOM 885 C C . SER A 1 111 ? 10.899 -4.857 -22.650 1.00 90.81 111 SER A C 1
ATOM 887 O O . SER A 1 111 ? 10.330 -5.378 -23.607 1.00 90.81 111 SER A O 1
ATOM 889 N N . GLY A 1 112 ? 10.483 -3.705 -22.113 1.00 92.50 112 GLY A N 1
ATOM 890 C CA . GLY A 1 112 ? 9.230 -3.063 -22.503 1.00 92.50 112 GLY A CA 1
ATOM 891 C C . GLY A 1 112 ? 7.985 -3.885 -22.149 1.00 92.50 112 GLY A C 1
ATOM 892 O O . GLY A 1 112 ? 6.917 -3.613 -22.697 1.00 92.50 112 GLY A O 1
ATOM 893 N N . LEU A 1 113 ? 8.102 -4.885 -21.259 1.00 93.81 113 LEU A N 1
ATOM 894 C CA . LEU A 1 113 ? 6.996 -5.763 -20.871 1.00 93.81 113 LEU A CA 1
ATOM 895 C C . LEU A 1 113 ? 5.792 -4.920 -20.405 1.00 93.81 113 LEU A C 1
ATOM 897 O O . LEU A 1 113 ? 5.943 -4.123 -19.470 1.00 93.81 113 LEU A O 1
ATOM 901 N N . PRO A 1 114 ? 4.599 -5.066 -21.014 1.00 96.25 114 PRO A N 1
ATOM 902 C CA . PRO A 1 114 ? 3.403 -4.425 -20.495 1.00 96.25 114 PRO A CA 1
ATOM 903 C C . PRO A 1 114 ? 3.053 -5.045 -19.143 1.00 96.25 114 PRO A C 1
ATOM 905 O O . PRO A 1 114 ? 3.102 -6.260 -18.965 1.00 96.25 114 PRO A O 1
ATOM 908 N N . TYR A 1 115 ? 2.693 -4.221 -18.168 1.00 97.38 115 TYR A N 1
ATOM 909 C CA . TYR A 1 115 ? 2.325 -4.723 -16.852 1.00 97.38 115 TYR A CA 1
ATOM 910 C C . TYR A 1 115 ? 1.222 -3.888 -16.219 1.00 97.38 115 TYR A C 1
ATOM 912 O O . TYR A 1 115 ? 0.949 -2.758 -16.637 1.00 97.38 115 TYR A O 1
ATOM 920 N N . LEU A 1 116 ? 0.598 -4.495 -15.219 1.00 97.44 116 LEU A N 1
ATOM 921 C CA . LEU A 1 116 ? -0.409 -3.917 -14.351 1.00 97.44 116 LEU A CA 1
ATOM 922 C C . LEU A 1 116 ? 0.139 -3.838 -12.929 1.00 97.44 116 LEU A C 1
ATOM 924 O O . LEU A 1 116 ? 0.895 -4.708 -12.489 1.00 97.44 116 LEU A O 1
ATOM 928 N N . GLU A 1 117 ? -0.272 -2.808 -12.204 1.00 95.62 117 GLU A N 1
ATOM 929 C CA . GLU A 1 117 ? -0.030 -2.706 -10.764 1.00 95.62 117 GLU A CA 1
ATOM 930 C C . GLU A 1 117 ? -1.297 -3.125 -10.029 1.00 95.62 117 GLU A C 1
ATOM 932 O O . GLU A 1 117 ? -2.395 -2.874 -10.516 1.00 95.62 117 GLU A O 1
ATOM 937 N N . ILE A 1 118 ? -1.163 -3.757 -8.869 1.00 93.31 118 ILE A N 1
ATOM 938 C CA . ILE A 1 118 ? -2.283 -4.111 -7.999 1.00 93.31 118 ILE A CA 1
ATOM 939 C C . ILE A 1 118 ? -1.969 -3.717 -6.559 1.00 93.31 118 ILE A C 1
ATOM 941 O O . ILE A 1 118 ? -0.858 -3.939 -6.083 1.00 93.31 118 ILE A O 1
ATOM 945 N N . GLY A 1 119 ? -2.915 -3.100 -5.858 1.00 88.19 119 GLY A N 1
ATOM 946 C CA . GLY A 1 119 ? -2.702 -2.693 -4.472 1.00 88.19 119 GLY A CA 1
ATOM 947 C C . GLY A 1 119 ? -3.851 -1.883 -3.885 1.00 88.19 119 GLY A C 1
ATOM 948 O O . GLY A 1 119 ? -4.733 -1.398 -4.591 1.00 88.19 119 GLY A O 1
ATOM 949 N N . GLU A 1 120 ? -3.833 -1.733 -2.565 1.00 80.56 120 GLU A N 1
ATOM 950 C CA . GLU A 1 120 ? -4.851 -1.019 -1.792 1.00 80.56 120 GLU A CA 1
ATOM 951 C C . GLU A 1 120 ? -4.401 0.362 -1.306 1.00 80.56 120 GLU A C 1
ATOM 953 O O . GLU A 1 120 ? -5.243 1.235 -1.081 1.00 80.56 120 GLU A O 1
ATOM 958 N N . ASP A 1 121 ? -3.093 0.551 -1.107 1.00 80.44 121 ASP A N 1
ATOM 959 C CA . ASP A 1 121 ? -2.539 1.738 -0.460 1.00 80.44 121 ASP A CA 1
ATOM 960 C C . ASP A 1 121 ? -2.105 2.787 -1.497 1.00 80.44 121 ASP A C 1
ATOM 962 O O . ASP A 1 121 ? -1.128 2.568 -2.225 1.00 80.44 121 ASP A O 1
ATOM 966 N N . PRO A 1 122 ? -2.772 3.953 -1.547 1.00 79.44 122 PRO A N 1
ATOM 967 C CA . PRO A 1 122 ? -2.490 4.985 -2.540 1.00 79.44 122 PRO A CA 1
ATOM 968 C C . PRO A 1 122 ? -1.093 5.593 -2.369 1.00 79.44 122 PRO A C 1
ATOM 970 O O . PRO A 1 122 ? -0.568 6.194 -3.295 1.00 79.44 122 PRO A O 1
ATOM 973 N N . ARG A 1 123 ? -0.436 5.414 -1.214 1.00 79.75 123 ARG A N 1
ATOM 974 C CA . ARG A 1 123 ? 0.941 5.896 -0.989 1.00 79.75 123 ARG A CA 1
ATOM 975 C C . ARG A 1 123 ? 1.968 5.171 -1.843 1.00 79.75 123 ARG A C 1
ATOM 977 O O . ARG A 1 123 ? 3.065 5.683 -2.059 1.00 79.75 123 ARG A O 1
ATOM 984 N N . TYR A 1 124 ? 1.642 3.953 -2.254 1.00 85.38 124 TYR A N 1
ATOM 985 C CA . TYR A 1 124 ? 2.527 3.089 -3.024 1.00 85.38 124 TYR A CA 1
ATOM 986 C C . TYR A 1 124 ? 2.081 2.955 -4.479 1.00 85.38 124 TYR A C 1
ATOM 988 O O . TYR A 1 124 ? 2.753 2.266 -5.245 1.00 85.38 124 TYR A O 1
ATOM 996 N N . LEU A 1 125 ? 0.977 3.614 -4.851 1.00 88.12 125 LEU A N 1
ATOM 997 C CA . LEU A 1 125 ? 0.385 3.560 -6.178 1.00 88.12 125 LEU A CA 1
ATOM 998 C C . LEU A 1 125 ? 0.378 4.954 -6.827 1.00 88.12 125 LEU A C 1
ATOM 1000 O O . LEU A 1 125 ? -0.038 5.923 -6.199 1.00 88.12 125 LEU A O 1
ATOM 1004 N N . PRO A 1 126 ? 0.842 5.080 -8.079 1.00 92.12 126 PRO A N 1
ATOM 1005 C CA . PRO A 1 126 ? 1.635 4.086 -8.787 1.00 92.12 126 PRO A CA 1
ATOM 1006 C C . PRO A 1 126 ? 3.005 3.935 -8.114 1.00 92.12 126 PRO A C 1
ATOM 1008 O O . PRO A 1 126 ? 3.387 4.740 -7.258 1.00 92.12 126 PRO A O 1
ATOM 1011 N N . LEU A 1 127 ? 3.777 2.936 -8.529 1.00 92.06 127 LEU A N 1
ATOM 1012 C CA . LEU A 1 127 ? 5.130 2.714 -8.034 1.00 92.06 127 LEU A CA 1
ATOM 1013 C C . LEU A 1 127 ? 5.963 4.008 -8.127 1.00 92.06 127 LEU A C 1
ATOM 1015 O O . LEU A 1 127 ? 6.132 4.584 -9.207 1.00 92.06 127 LEU A O 1
ATOM 1019 N N . GLN A 1 128 ? 6.505 4.468 -6.999 1.00 91.00 128 GLN A N 1
ATOM 1020 C CA . GLN A 1 128 ? 7.103 5.807 -6.867 1.00 91.00 128 GLN A CA 1
ATOM 1021 C C . GLN A 1 128 ? 8.519 5.925 -7.463 1.00 91.00 128 GLN A C 1
ATOM 1023 O O . GLN A 1 128 ? 9.121 7.002 -7.451 1.00 91.00 128 GLN A O 1
ATOM 1028 N N . ALA A 1 129 ? 9.068 4.825 -7.984 1.00 93.94 129 ALA A N 1
ATOM 1029 C CA . ALA A 1 129 ? 10.349 4.802 -8.677 1.00 93.94 129 ALA A CA 1
ATOM 1030 C C . ALA A 1 129 ? 10.300 5.703 -9.925 1.00 93.94 129 ALA A C 1
ATOM 1032 O O . ALA A 1 129 ? 9.587 5.418 -10.887 1.00 93.94 129 ALA A O 1
ATOM 1033 N N . LYS A 1 130 ? 11.065 6.798 -9.911 1.00 94.75 130 LYS A N 1
ATOM 1034 C CA . LYS A 1 130 ? 11.182 7.761 -11.016 1.00 94.75 130 LYS A CA 1
ATOM 1035 C C . LYS A 1 130 ? 12.062 7.248 -12.145 1.00 94.75 130 LYS A C 1
ATOM 1037 O O . LYS A 1 130 ? 11.987 7.778 -13.246 1.00 94.75 130 LYS A O 1
ATOM 1042 N N . ASP A 1 131 ? 12.897 6.254 -11.867 1.00 95.88 131 ASP A N 1
ATOM 1043 C CA . ASP A 1 131 ? 13.688 5.545 -12.865 1.00 95.88 131 ASP A CA 1
ATOM 1044 C C . ASP A 1 131 ? 12.952 4.354 -13.491 1.00 95.88 131 ASP A C 1
ATOM 1046 O O . ASP A 1 131 ? 13.502 3.708 -14.376 1.00 95.88 131 ASP A O 1
ATOM 1050 N N . LEU A 1 132 ? 11.695 4.103 -13.104 1.00 96.44 132 LEU A N 1
ATOM 1051 C CA . LEU A 1 132 ? 10.766 3.255 -13.848 1.00 96.44 132 LEU A CA 1
ATOM 1052 C C . LEU A 1 132 ? 10.020 4.109 -14.873 1.00 96.44 132 LEU A C 1
ATOM 1054 O O . LEU A 1 132 ? 9.071 4.810 -14.514 1.00 96.44 132 LEU A O 1
ATOM 1058 N N . TYR A 1 133 ? 10.457 4.055 -16.130 1.00 96.00 133 TYR A N 1
ATOM 1059 C CA . TYR A 1 133 ? 9.881 4.839 -17.225 1.00 96.00 133 TYR A CA 1
ATOM 1060 C C . TYR A 1 133 ? 9.008 4.009 -18.171 1.00 96.00 133 TYR A C 1
ATOM 1062 O O . TYR A 1 133 ? 8.104 4.560 -18.797 1.00 96.00 133 TYR A O 1
ATOM 1070 N N . ASN A 1 134 ? 9.182 2.682 -18.216 1.00 96.81 134 ASN A N 1
ATOM 1071 C CA . ASN A 1 134 ? 8.121 1.796 -18.693 1.00 96.81 134 ASN A CA 1
ATOM 1072 C C . ASN A 1 134 ? 7.033 1.760 -17.610 1.00 96.81 134 ASN A C 1
ATOM 1074 O O . ASN A 1 134 ? 7.153 1.003 -16.655 1.00 96.81 134 ASN A O 1
ATOM 1078 N N . ARG A 1 135 ? 6.036 2.650 -17.693 1.00 96.75 135 ARG A N 1
ATOM 1079 C CA . ARG A 1 135 ? 4.957 2.759 -16.697 1.00 96.75 135 ARG A CA 1
ATOM 1080 C C . ARG A 1 135 ? 3.860 1.721 -16.924 1.00 96.75 135 ARG A C 1
ATOM 1082 O O . ARG A 1 135 ? 3.609 1.287 -18.053 1.00 96.75 135 ARG A O 1
ATOM 1089 N N . SER A 1 136 ? 3.176 1.389 -15.831 1.00 97.12 136 SER A N 1
ATOM 1090 C CA . SER A 1 136 ? 2.039 0.474 -15.808 1.00 97.12 136 SER A CA 1
ATOM 1091 C C . SER A 1 136 ? 0.946 0.921 -16.768 1.00 97.12 136 SER A C 1
ATOM 1093 O O . SER A 1 136 ? 0.704 2.115 -16.949 1.00 97.12 136 SER A O 1
ATOM 1095 N N . LYS A 1 137 ? 0.264 -0.049 -17.379 1.00 97.50 137 LYS A N 1
ATOM 1096 C CA . LYS A 1 137 ? -0.857 0.224 -18.286 1.00 97.50 137 LYS A CA 1
ATOM 1097 C C . LYS A 1 137 ? -2.143 0.541 -17.532 1.00 97.50 137 LYS A C 1
ATOM 1099 O O . LYS A 1 137 ? -3.003 1.228 -18.078 1.00 97.50 137 LYS A O 1
ATOM 1104 N N . ARG A 1 138 ? -2.277 0.033 -16.303 1.00 97.31 138 ARG A N 1
ATOM 1105 C CA . ARG A 1 138 ? -3.425 0.256 -15.421 1.00 97.31 138 ARG A CA 1
ATOM 1106 C C . ARG A 1 138 ? -3.106 -0.195 -13.999 1.00 97.31 138 ARG A C 1
ATOM 1108 O O . ARG A 1 138 ? -2.331 -1.128 -13.784 1.00 97.31 138 ARG A O 1
ATOM 1115 N N . ILE A 1 139 ? -3.733 0.462 -13.037 1.00 95.88 139 ILE A N 1
ATOM 1116 C CA . ILE A 1 139 ? -3.661 0.106 -11.624 1.00 95.88 139 ILE A CA 1
ATOM 1117 C C . ILE A 1 139 ? -4.980 -0.563 -11.237 1.00 95.88 139 ILE A C 1
ATOM 1119 O O . ILE A 1 139 ? -6.054 -0.016 -11.462 1.00 95.88 139 ILE A O 1
ATOM 1123 N N . LEU A 1 140 ? -4.901 -1.767 -10.690 1.00 94.25 140 LEU A N 1
ATOM 1124 C CA . LEU A 1 140 ? -6.029 -2.532 -10.181 1.00 94.25 140 LEU A CA 1
ATOM 1125 C C . LEU A 1 140 ? -6.129 -2.266 -8.679 1.00 94.25 140 LEU A C 1
ATOM 1127 O O . LEU A 1 140 ? -5.236 -2.627 -7.912 1.00 94.25 140 LEU A O 1
ATOM 1131 N N . CYS A 1 141 ? -7.181 -1.581 -8.258 1.00 88.50 141 CYS A N 1
ATOM 1132 C CA . CYS A 1 141 ? -7.342 -1.151 -6.879 1.00 88.50 141 CYS A CA 1
ATOM 1133 C C . CYS A 1 141 ? -8.803 -1.287 -6.428 1.00 88.50 141 CYS A C 1
ATOM 1135 O O . CYS A 1 141 ? -9.445 -2.304 -6.678 1.00 88.50 141 CYS A O 1
ATOM 1137 N N . VAL A 1 142 ? -9.283 -0.296 -5.684 1.00 82.56 142 VAL A N 1
ATOM 1138 C CA . VAL A 1 142 ? -10.575 -0.273 -4.985 1.00 82.56 142 VAL A CA 1
ATOM 1139 C C . VAL A 1 142 ? -11.452 0.909 -5.404 1.00 82.56 142 VAL A C 1
ATOM 1141 O O . VAL A 1 142 ? -12.434 1.215 -4.741 1.00 82.56 142 VAL A O 1
ATOM 1144 N N . LYS A 1 143 ? -11.006 1.684 -6.396 1.00 84.94 143 LYS A N 1
ATOM 1145 C CA . LYS A 1 143 ? -11.667 2.918 -6.815 1.00 84.94 143 LYS A CA 1
ATOM 1146 C C . LYS A 1 143 ? -11.311 3.235 -8.259 1.00 84.94 143 LYS A C 1
ATOM 1148 O O . LYS A 1 143 ? -10.131 3.283 -8.611 1.00 84.94 143 LYS A O 1
ATOM 1153 N N . ASP A 1 144 ? -12.325 3.525 -9.062 1.00 90.38 144 ASP A N 1
ATOM 1154 C CA . ASP A 1 144 ? -12.134 4.066 -10.403 1.00 90.38 144 ASP A CA 1
ATOM 1155 C C . ASP A 1 144 ? -11.647 5.516 -10.313 1.00 90.38 144 ASP A C 1
ATOM 1157 O O . ASP A 1 144 ? -12.304 6.388 -9.743 1.00 90.38 144 ASP A O 1
ATOM 1161 N N . THR A 1 145 ? -10.450 5.772 -10.837 1.00 90.50 145 THR A N 1
ATOM 1162 C CA . THR A 1 145 ? -9.815 7.098 -10.837 1.00 90.50 145 THR A CA 1
ATOM 1163 C C . THR A 1 145 ? -8.610 7.098 -11.782 1.00 90.50 145 THR A C 1
ATOM 1165 O O . THR A 1 145 ? -8.429 6.177 -12.575 1.00 90.50 145 THR A O 1
ATOM 1168 N N . ASN A 1 146 ? -7.766 8.123 -11.709 1.00 93.06 146 ASN A N 1
ATOM 1169 C CA . ASN A 1 146 ? -6.477 8.170 -12.378 1.00 93.06 146 ASN A CA 1
ATOM 1170 C C . ASN A 1 146 ? -5.394 8.594 -11.389 1.00 93.06 146 ASN A C 1
ATOM 1172 O O . ASN A 1 146 ? -5.630 9.427 -10.514 1.00 93.06 146 ASN A O 1
ATOM 1176 N N . PHE A 1 147 ? -4.188 8.069 -11.578 1.00 91.75 147 PHE A N 1
ATOM 1177 C CA . PHE A 1 147 ? -2.998 8.597 -10.929 1.00 91.75 147 PHE A CA 1
ATOM 1178 C C . PHE A 1 147 ? -2.075 9.256 -11.935 1.00 91.75 147 PHE A C 1
ATOM 1180 O O . PHE A 1 147 ? -1.874 8.751 -13.036 1.00 91.75 147 PHE A O 1
ATOM 1187 N N . THR A 1 148 ? -1.426 10.327 -11.499 1.00 93.62 148 THR A N 1
ATOM 1188 C CA . THR A 1 148 ? -0.410 11.021 -12.280 1.00 93.62 148 THR A CA 1
ATOM 1189 C C . THR A 1 148 ? 0.942 10.875 -11.602 1.00 93.62 148 THR A C 1
ATOM 1191 O O . THR A 1 148 ? 1.060 11.039 -10.388 1.00 93.62 148 THR A O 1
ATOM 1194 N N . ILE A 1 149 ? 1.979 10.555 -12.375 1.00 94.69 149 ILE A N 1
ATOM 1195 C CA . ILE A 1 149 ? 3.329 10.357 -11.847 1.00 94.69 149 ILE A CA 1
ATOM 1196 C C . ILE A 1 149 ? 4.400 10.900 -12.779 1.00 94.69 149 ILE A C 1
ATOM 1198 O O . ILE A 1 149 ? 4.354 10.727 -13.995 1.00 94.69 149 ILE A O 1
ATOM 1202 N N . LYS A 1 150 ? 5.402 11.525 -12.162 1.00 95.44 150 LYS A N 1
ATOM 1203 C CA . LYS A 1 150 ? 6.591 12.058 -12.815 1.00 95.44 150 LYS A CA 1
ATOM 1204 C C . LYS A 1 150 ? 7.732 11.050 -12.782 1.00 95.44 150 LYS A C 1
ATOM 1206 O O . LYS A 1 150 ? 8.094 10.567 -11.710 1.00 95.44 150 LYS A O 1
ATOM 1211 N N . HIS A 1 151 ? 8.343 10.799 -13.929 1.00 96.00 151 HIS A N 1
ATOM 1212 C CA . HIS A 1 151 ? 9.486 9.901 -14.084 1.00 96.00 151 HIS A CA 1
ATOM 1213 C C . HIS A 1 151 ? 10.451 10.434 -15.150 1.00 96.00 151 HIS A C 1
ATOM 1215 O O . HIS A 1 151 ? 10.111 11.337 -15.912 1.00 96.00 151 HIS A O 1
ATOM 1221 N N . ILE A 1 152 ? 11.674 9.909 -15.194 1.00 95.81 152 ILE A N 1
ATOM 1222 C CA . ILE A 1 152 ? 12.621 10.238 -16.269 1.00 95.81 152 ILE A CA 1
ATOM 1223 C C . ILE A 1 152 ? 12.115 9.666 -17.598 1.00 95.81 152 ILE A C 1
ATOM 1225 O O . ILE A 1 152 ? 11.423 8.650 -17.607 1.00 95.81 152 ILE A O 1
ATOM 1229 N N . LYS A 1 153 ? 12.464 10.287 -18.725 1.00 95.69 153 LYS A N 1
ATOM 1230 C CA . LYS A 1 153 ? 12.124 9.754 -20.057 1.00 95.69 153 LYS A CA 1
ATOM 1231 C C . LYS A 1 153 ? 12.824 8.432 -20.377 1.00 95.69 153 LYS A C 1
ATOM 1233 O O . LYS A 1 153 ? 12.222 7.517 -20.921 1.00 95.69 153 LYS A O 1
ATOM 1238 N N . GLU A 1 154 ? 14.103 8.372 -20.040 1.00 95.56 154 GLU A N 1
ATOM 1239 C CA . GLU A 1 154 ? 15.020 7.263 -20.287 1.00 95.56 154 GLU A CA 1
ATOM 1240 C C . GLU A 1 154 ? 16.218 7.393 -19.336 1.00 95.56 154 GLU A C 1
ATOM 1242 O O . GLU A 1 154 ? 16.348 8.397 -18.620 1.00 95.56 154 GLU A O 1
ATOM 1247 N N . TYR A 1 155 ? 17.103 6.394 -19.313 1.00 95.62 155 TYR A N 1
ATOM 1248 C CA . TYR A 1 155 ? 18.275 6.407 -18.439 1.00 95.62 155 TYR A CA 1
ATOM 1249 C C . TYR A 1 155 ? 19.123 7.667 -18.616 1.00 95.62 155 TYR A C 1
ATOM 1251 O O . TYR A 1 155 ? 19.485 8.050 -19.725 1.00 95.62 155 TYR A O 1
ATOM 1259 N N . LYS A 1 156 ? 19.472 8.289 -17.487 1.00 92.94 156 LYS A N 1
ATOM 1260 C CA . LYS A 1 156 ? 20.263 9.525 -17.403 1.00 92.94 156 LYS A CA 1
ATOM 1261 C C . LYS A 1 156 ? 19.654 10.694 -18.188 1.00 92.94 156 LYS A C 1
ATOM 1263 O O . LYS A 1 156 ? 20.345 11.670 -18.464 1.00 92.94 156 LYS A O 1
ATOM 1268 N N . SER A 1 157 ? 18.359 10.654 -18.496 1.00 92.38 157 SER A N 1
ATOM 1269 C CA . SER A 1 157 ? 17.671 11.826 -19.024 1.00 92.38 157 SER A CA 1
ATOM 1270 C C . SER A 1 157 ? 17.481 12.882 -17.935 1.00 92.38 157 SER A C 1
ATOM 1272 O O . SER A 1 157 ? 17.238 12.574 -16.765 1.00 92.38 157 SER A O 1
ATOM 1274 N N . ARG A 1 158 ? 17.592 14.153 -18.333 1.00 89.62 158 ARG A N 1
ATOM 1275 C CA . ARG A 1 158 ? 17.200 15.310 -17.511 1.00 89.62 158 ARG A CA 1
ATOM 1276 C C . ARG A 1 158 ? 15.734 15.688 -17.712 1.00 89.62 158 ARG A C 1
ATOM 1278 O O . ARG A 1 158 ? 15.195 16.471 -16.936 1.00 89.62 158 ARG A O 1
ATOM 1285 N N . GLU A 1 159 ? 15.109 15.148 -18.753 1.00 93.31 159 GLU A N 1
ATOM 1286 C CA . GLU A 1 159 ? 13.706 15.368 -19.062 1.00 93.31 159 GLU A CA 1
ATOM 1287 C C . GLU A 1 159 ? 12.842 14.527 -18.117 1.00 93.31 159 GLU A C 1
ATOM 1289 O O . GLU A 1 159 ? 12.994 13.303 -18.025 1.00 93.31 159 GLU A O 1
ATOM 1294 N N . ILE A 1 160 ? 11.941 15.205 -17.405 1.00 93.69 160 ILE A N 1
ATOM 1295 C CA . ILE A 1 160 ? 10.925 14.578 -16.565 1.00 93.69 160 ILE A CA 1
ATOM 1296 C C . ILE A 1 160 ? 9.613 14.597 -17.332 1.00 93.69 160 ILE A C 1
ATOM 1298 O O . ILE A 1 160 ? 9.121 15.663 -17.696 1.00 93.69 160 ILE A O 1
ATOM 1302 N N . ILE A 1 161 ? 9.053 13.413 -17.538 1.00 95.69 161 ILE A N 1
ATOM 1303 C CA . ILE A 1 161 ? 7.759 13.211 -18.175 1.00 95.69 161 ILE A CA 1
ATOM 1304 C C . ILE A 1 161 ? 6.734 12.904 -17.095 1.00 95.69 161 ILE A C 1
ATOM 1306 O O . ILE A 1 161 ? 7.044 12.310 -16.059 1.00 95.69 161 ILE A O 1
ATOM 1310 N N . GLU A 1 162 ? 5.508 13.332 -17.346 1.00 97.75 162 GLU A N 1
ATOM 1311 C CA . GLU A 1 162 ? 4.353 13.026 -16.529 1.00 97.75 162 GLU A CA 1
ATOM 1312 C C . GLU A 1 162 ? 3.447 12.040 -17.272 1.00 97.75 162 GLU A C 1
ATOM 1314 O O . GLU A 1 162 ? 3.063 12.281 -18.414 1.00 97.75 162 GLU A O 1
ATOM 1319 N N . THR A 1 163 ? 3.118 10.925 -16.622 1.00 97.44 163 THR A N 1
ATOM 1320 C CA . THR A 1 163 ? 2.223 9.900 -17.168 1.00 97.44 163 THR A CA 1
ATOM 1321 C C . THR A 1 163 ? 0.988 9.788 -16.287 1.00 97.44 163 THR A C 1
ATOM 1323 O O . THR A 1 163 ? 1.106 9.643 -15.069 1.00 97.44 163 THR A O 1
ATOM 1326 N N . THR A 1 164 ? -0.188 9.825 -16.915 1.00 97.88 164 THR A N 1
ATOM 1327 C CA . THR A 1 164 ? -1.468 9.518 -16.264 1.00 97.88 164 THR A CA 1
ATOM 1328 C C . THR A 1 164 ? -1.803 8.047 -16.491 1.00 97.88 164 THR A C 1
ATOM 1330 O O . THR A 1 164 ? -1.796 7.579 -17.628 1.00 97.88 164 THR A O 1
ATOM 1333 N N . ILE A 1 165 ? -2.070 7.317 -15.412 1.00 97.44 165 ILE A N 1
ATOM 1334 C CA . ILE A 1 165 ? -2.348 5.881 -15.415 1.00 97.44 165 ILE A CA 1
ATOM 1335 C C . ILE A 1 165 ? -3.781 5.675 -14.914 1.00 97.44 165 ILE A C 1
ATOM 1337 O O . ILE A 1 165 ? -4.098 6.136 -13.812 1.00 97.44 165 ILE A O 1
ATOM 1341 N N . PRO A 1 166 ? -4.642 4.985 -15.682 1.00 97.12 166 PRO A N 1
ATOM 1342 C CA . PRO A 1 166 ? -5.996 4.696 -15.240 1.00 97.12 166 PRO A CA 1
ATOM 1343 C C . PRO A 1 166 ? -5.997 3.679 -14.101 1.00 97.12 166 PRO A C 1
ATOM 1345 O O . PRO A 1 166 ? -5.219 2.719 -14.099 1.00 97.12 166 PRO A O 1
ATOM 1348 N N . CYS A 1 167 ? -6.915 3.874 -13.164 1.00 93.69 167 CYS A N 1
ATOM 1349 C CA . CYS A 1 167 ? -7.195 2.970 -12.060 1.00 93.69 167 CYS A CA 1
ATOM 1350 C C . CYS A 1 167 ? -8.557 2.312 -12.270 1.00 93.69 167 CYS A C 1
ATOM 1352 O O . CYS A 1 167 ? -9.496 2.973 -12.713 1.00 93.69 167 CYS A O 1
ATOM 1354 N N . SER A 1 168 ? -8.662 1.028 -11.942 1.00 94.00 168 SER A N 1
ATOM 1355 C CA . SER A 1 168 ? -9.931 0.304 -11.946 1.00 94.00 168 SER A CA 1
ATOM 1356 C C . SER A 1 168 ? -10.196 -0.316 -10.587 1.00 94.00 168 SER A C 1
ATOM 1358 O O . SER A 1 168 ? -9.318 -0.993 -10.043 1.00 94.00 168 SER A O 1
ATOM 1360 N N . ASP A 1 169 ? -11.406 -0.126 -10.073 1.00 90.44 169 ASP A N 1
ATOM 1361 C CA . ASP A 1 169 ? -11.889 -0.910 -8.945 1.00 90.44 169 ASP A CA 1
ATOM 1362 C C . ASP A 1 169 ? -12.083 -2.369 -9.380 1.00 90.44 169 ASP A C 1
ATOM 1364 O O . ASP A 1 169 ? -12.870 -2.686 -10.272 1.00 90.44 169 ASP A O 1
ATOM 1368 N N . VAL A 1 170 ? -11.320 -3.268 -8.763 1.00 91.19 170 VAL A N 1
ATOM 1369 C CA . VAL A 1 170 ? -11.436 -4.722 -8.955 1.00 91.19 170 VAL A CA 1
ATOM 1370 C C . VAL A 1 170 ? -11.850 -5.428 -7.665 1.00 91.19 170 VAL A C 1
ATOM 1372 O O . VAL A 1 170 ? -11.726 -6.648 -7.560 1.00 91.19 170 VAL A O 1
ATOM 1375 N N . GLY A 1 171 ? -12.270 -4.675 -6.645 1.00 86.50 171 GLY A N 1
ATOM 1376 C CA . GLY A 1 171 ? -12.556 -5.222 -5.328 1.00 86.50 171 GLY A CA 1
ATOM 1377 C C . GLY A 1 171 ? -11.314 -5.799 -4.650 1.00 86.50 171 GLY A C 1
ATOM 1378 O O . GLY A 1 171 ? -11.417 -6.761 -3.892 1.00 86.50 171 GLY A O 1
ATOM 1379 N N . HIS A 1 172 ? -10.120 -5.243 -4.907 1.00 86.75 172 HIS A N 1
ATOM 1380 C CA . HIS A 1 172 ? -8.857 -5.778 -4.368 1.00 86.75 172 HIS A CA 1
ATOM 1381 C C . HIS A 1 172 ? -8.890 -5.928 -2.838 1.00 86.75 172 HIS A C 1
ATOM 1383 O O . HIS A 1 172 ? -8.357 -6.885 -2.285 1.00 86.75 172 HIS A O 1
ATOM 1389 N N . SER A 1 173 ? -9.591 -5.027 -2.144 1.00 82.25 173 SER A N 1
ATOM 1390 C CA . SER A 1 173 ? -9.757 -5.066 -0.686 1.00 82.25 173 SER A CA 1
ATOM 1391 C C . SER A 1 173 ? -10.487 -6.316 -0.164 1.00 82.25 173 SER A C 1
ATOM 1393 O O . SER A 1 173 ? -10.297 -6.673 0.999 1.00 82.25 173 SER A O 1
ATOM 1395 N N . TYR A 1 174 ? -11.234 -7.044 -1.001 1.00 82.38 174 TYR A N 1
ATOM 1396 C CA . TYR A 1 174 ? -11.862 -8.314 -0.622 1.00 82.38 174 TYR A CA 1
ATOM 1397 C C . TYR A 1 174 ? -10.856 -9.444 -0.410 1.00 82.38 174 TYR A C 1
ATOM 1399 O O . TYR A 1 174 ? -11.188 -10.437 0.234 1.00 82.38 174 TYR A O 1
ATOM 1407 N N . MET A 1 175 ? -9.613 -9.312 -0.890 1.00 81.81 175 MET A N 1
ATOM 1408 C CA . MET A 1 175 ? -8.608 -10.359 -0.692 1.00 81.81 175 MET A CA 1
ATOM 1409 C C . MET A 1 175 ? -8.312 -10.637 0.780 1.00 81.81 175 MET A C 1
ATOM 1411 O O . MET A 1 175 ? -7.946 -11.752 1.132 1.00 81.81 175 MET A O 1
ATOM 1415 N N . PHE A 1 176 ? -8.512 -9.639 1.643 1.00 76.44 176 PHE A N 1
ATOM 1416 C CA . PHE A 1 176 ? -8.335 -9.764 3.089 1.00 76.44 176 PHE A CA 1
ATOM 1417 C C . PHE A 1 176 ? -9.427 -10.610 3.755 1.00 76.44 176 PHE A C 1
ATOM 1419 O O . PHE A 1 176 ? -9.285 -10.960 4.918 1.00 76.44 176 PHE A O 1
ATOM 1426 N N . LEU A 1 177 ? -10.493 -10.951 3.026 1.00 76.62 177 LEU A N 1
ATOM 1427 C CA . LEU A 1 177 ? -11.509 -11.912 3.453 1.00 76.62 177 LEU A CA 1
ATOM 1428 C C . LEU A 1 177 ? -11.131 -13.356 3.079 1.00 76.62 177 LEU A C 1
ATOM 1430 O O . LEU A 1 177 ? -11.797 -14.298 3.509 1.00 76.62 177 LEU A O 1
ATOM 1434 N N . MET A 1 178 ? -10.104 -13.557 2.244 1.00 73.12 178 MET A N 1
ATOM 1435 C CA . MET A 1 178 ? -9.703 -14.896 1.822 1.00 73.12 178 MET A CA 1
ATOM 1436 C C . MET A 1 178 ? -9.035 -15.637 2.985 1.00 73.12 178 MET A C 1
ATOM 1438 O O . MET A 1 178 ? -8.052 -15.162 3.544 1.00 73.12 178 MET A O 1
ATOM 1442 N N . ASN A 1 179 ? -9.534 -16.840 3.278 1.00 69.62 179 ASN A N 1
ATOM 1443 C CA . ASN A 1 179 ? -9.090 -17.749 4.349 1.00 69.62 179 ASN A CA 1
ATOM 1444 C C . ASN A 1 179 ? -9.537 -17.405 5.776 1.00 69.62 179 ASN A C 1
ATOM 1446 O O . ASN A 1 179 ? -9.126 -18.096 6.706 1.00 69.62 179 ASN A O 1
ATOM 1450 N N . GLU A 1 180 ? -10.390 -16.401 5.965 1.00 72.44 180 GLU A N 1
ATOM 1451 C CA . GLU A 1 180 ? -10.968 -16.136 7.284 1.00 72.44 180 GLU A CA 1
ATOM 1452 C C . GLU A 1 180 ? -12.094 -17.142 7.582 1.00 72.44 180 GLU A C 1
ATOM 1454 O O . GLU A 1 180 ? -12.962 -17.403 6.739 1.00 72.44 180 GLU A O 1
ATOM 1459 N N . GLU A 1 181 ? -12.079 -17.735 8.781 1.00 70.25 181 GLU A N 1
ATOM 1460 C CA . GLU A 1 181 ? -13.126 -18.658 9.229 1.00 70.25 181 GLU A CA 1
ATOM 1461 C C . GLU A 1 181 ? -14.401 -17.857 9.518 1.00 70.25 181 GLU A C 1
ATOM 1463 O O . GLU A 1 181 ? -14.572 -17.307 10.602 1.00 70.25 181 GLU A O 1
ATOM 1468 N N . LYS A 1 182 ? -15.311 -17.783 8.540 1.00 66.50 182 LYS A N 1
ATOM 1469 C CA . LYS A 1 182 ? -16.556 -16.998 8.641 1.00 66.50 182 LYS A CA 1
ATOM 1470 C C . LYS A 1 182 ? -17.383 -17.335 9.882 1.00 66.50 182 LYS A C 1
ATOM 1472 O O . LYS A 1 182 ? -18.028 -16.456 10.444 1.00 66.50 182 LYS A O 1
ATOM 1477 N N . ASP A 1 183 ? -17.322 -18.585 10.324 1.00 68.75 183 ASP A N 1
ATOM 1478 C CA . ASP A 1 183 ? -18.088 -19.068 11.466 1.00 68.75 183 ASP A CA 1
ATOM 1479 C C . ASP A 1 183 ? -17.556 -18.530 12.799 1.00 68.75 183 ASP A C 1
ATOM 1481 O O . ASP A 1 183 ? -18.311 -18.482 13.767 1.00 68.75 183 ASP A O 1
ATOM 1485 N N . ILE A 1 184 ? -16.299 -18.064 12.878 1.00 66.38 184 ILE A N 1
ATOM 1486 C CA . ILE A 1 184 ? -15.738 -17.513 14.124 1.00 66.38 184 ILE A CA 1
ATOM 1487 C C . ILE A 1 184 ? -16.522 -16.290 14.614 1.00 66.38 184 ILE A C 1
ATOM 1489 O O . ILE A 1 184 ? -16.688 -16.104 15.817 1.00 66.38 184 ILE A O 1
ATOM 1493 N N . LEU A 1 185 ? -17.078 -15.514 13.679 1.00 56.72 185 LEU A N 1
ATOM 1494 C CA . LEU A 1 185 ? -17.935 -14.357 13.943 1.00 56.72 185 LEU A CA 1
ATOM 1495 C C . LEU A 1 185 ? -19.270 -14.724 14.594 1.00 56.72 185 LEU A C 1
ATOM 1497 O O . LEU A 1 185 ? -19.871 -13.895 15.273 1.00 56.72 185 LEU A O 1
ATOM 1501 N N . LEU A 1 186 ? -19.739 -15.950 14.362 1.00 57.69 186 LEU A N 1
ATOM 1502 C CA . LEU A 1 186 ? -21.037 -16.446 14.812 1.00 57.69 186 LEU A CA 1
ATOM 1503 C C . LEU A 1 186 ? -20.928 -17.313 16.072 1.00 57.69 186 LEU A C 1
ATOM 1505 O O . LEU A 1 186 ? -21.954 -17.644 16.662 1.00 57.69 186 LEU A O 1
ATOM 1509 N N . LYS A 1 187 ? -19.707 -17.692 16.481 1.00 59.47 187 LYS A N 1
ATOM 1510 C CA . LYS A 1 187 ? -19.474 -18.599 17.616 1.00 59.47 187 LYS A CA 1
ATOM 1511 C C . LYS A 1 187 ? -19.751 -17.946 18.971 1.00 59.47 187 LYS A C 1
ATOM 1513 O O . LYS A 1 187 ? -20.289 -18.623 19.837 1.00 59.47 187 LYS A O 1
ATOM 1518 N N . GLU A 1 188 ? -19.448 -16.657 19.145 1.00 58.00 188 GLU A N 1
ATOM 1519 C CA . GLU A 1 188 ? -19.754 -15.919 20.385 1.00 58.00 188 GLU A CA 1
ATOM 1520 C C . GLU A 1 188 ? -20.302 -14.505 20.106 1.00 58.00 188 GLU A C 1
ATOM 1522 O O . GLU A 1 188 ? -19.572 -13.508 20.164 1.00 58.00 188 GLU A O 1
ATOM 1527 N N . PRO A 1 189 ? -21.599 -14.372 19.779 1.00 54.91 189 PRO A N 1
ATOM 1528 C CA . PRO A 1 189 ? -22.248 -13.069 19.752 1.00 54.91 189 PRO A CA 1
ATOM 1529 C C . PRO A 1 189 ? -22.474 -12.553 21.194 1.00 54.91 189 PRO A C 1
ATOM 1531 O O . PRO A 1 189 ? -23.435 -12.942 21.849 1.00 54.91 189 PRO A O 1
ATOM 1534 N N . GLY A 1 190 ? -21.604 -11.645 21.667 1.00 62.56 190 GLY A N 1
ATOM 1535 C CA . GLY A 1 190 ? -21.669 -10.990 22.999 1.00 62.56 190 GLY A CA 1
ATOM 1536 C C . GLY A 1 190 ? -20.956 -11.810 24.089 1.00 62.56 190 GLY A C 1
ATOM 1537 O O . GLY A 1 190 ? -21.074 -13.022 24.100 1.00 62.56 190 GLY A O 1
ATOM 1538 N N . ASP A 1 191 ? -20.117 -11.285 24.989 1.00 67.25 191 ASP A N 1
ATOM 1539 C CA . ASP A 1 191 ? -20.142 -10.072 25.821 1.00 67.25 191 ASP A CA 1
ATOM 1540 C C . ASP A 1 191 ? -18.794 -9.317 25.716 1.00 67.25 191 ASP A C 1
ATOM 1542 O O . ASP A 1 191 ? -17.821 -9.606 26.415 1.00 67.25 191 ASP A O 1
ATOM 1546 N N . ARG A 1 192 ? -18.706 -8.381 24.763 1.00 83.25 192 ARG A N 1
ATOM 1547 C CA . ARG A 1 192 ? -17.485 -7.607 24.473 1.00 83.25 192 ARG A CA 1
ATOM 1548 C C . ARG A 1 192 ? -17.269 -6.539 25.543 1.00 83.25 192 ARG A C 1
ATOM 1550 O O . ARG A 1 192 ? -18.165 -5.722 25.768 1.00 83.25 192 ARG A O 1
ATOM 1557 N N . LYS A 1 193 ? -16.101 -6.496 26.181 1.00 87.06 193 LYS A N 1
ATOM 1558 C CA . LYS A 1 193 ? -15.826 -5.569 27.296 1.00 87.06 193 LYS A CA 1
ATOM 1559 C C . LYS A 1 193 ? -15.240 -4.247 26.828 1.00 87.06 193 LYS A C 1
ATOM 1561 O O . LYS A 1 193 ? -15.510 -3.208 27.429 1.00 87.06 193 LYS A O 1
ATOM 1566 N N . THR A 1 194 ? -14.478 -4.261 25.742 1.00 89.69 194 THR A N 1
ATOM 1567 C CA . THR A 1 194 ? -13.867 -3.054 25.189 1.00 89.69 194 THR A CA 1
ATOM 1568 C C . THR A 1 194 ? -14.886 -2.308 24.326 1.00 89.69 194 THR A C 1
ATOM 1570 O O . THR A 1 194 ? -15.262 -2.767 23.248 1.00 89.69 194 THR A O 1
ATOM 1573 N N . ARG A 1 195 ? -15.357 -1.136 24.779 1.00 91.44 195 ARG A N 1
ATOM 1574 C CA . ARG A 1 195 ? -16.313 -0.325 24.000 1.00 91.44 195 ARG A CA 1
ATOM 1575 C C . ARG A 1 195 ? -15.676 0.176 22.708 1.00 91.44 195 ARG A C 1
ATOM 1577 O O . ARG A 1 195 ? -16.226 -0.052 21.634 1.00 91.44 195 ARG A O 1
ATOM 1584 N N . ILE A 1 196 ? -14.513 0.817 22.816 1.00 93.56 196 ILE A N 1
ATOM 1585 C CA . ILE A 1 196 ? -13.811 1.428 21.688 1.00 93.56 196 ILE A CA 1
ATOM 1586 C C . ILE A 1 196 ? -12.349 0.998 21.692 1.00 93.56 196 ILE A C 1
ATOM 1588 O O . ILE A 1 196 ? -11.690 0.961 22.729 1.00 93.56 196 ILE A O 1
ATOM 1592 N N . ASN A 1 197 ? -11.834 0.693 20.505 1.00 89.81 197 ASN A N 1
ATOM 1593 C CA . ASN A 1 197 ? -10.410 0.519 20.261 1.00 89.81 197 ASN A CA 1
ATOM 1594 C C . ASN A 1 197 ? -10.023 1.214 18.963 1.00 89.81 197 ASN A C 1
ATOM 1596 O O . ASN A 1 197 ? -10.772 1.175 17.985 1.00 89.81 197 ASN A O 1
ATOM 1600 N N . VAL A 1 198 ? -8.827 1.796 18.928 1.00 89.69 198 VAL A N 1
ATOM 1601 C CA . VAL A 1 198 ? -8.262 2.356 17.705 1.00 89.69 198 VAL A CA 1
ATOM 1602 C C . VAL A 1 198 ? -6.848 1.822 17.479 1.00 89.69 198 VAL A C 1
ATOM 1604 O O . VAL A 1 198 ? -5.931 2.093 18.255 1.00 89.69 198 VAL A O 1
ATOM 1607 N N . ALA A 1 199 ? -6.657 1.101 16.370 1.00 87.62 199 ALA A N 1
ATOM 1608 C CA . ALA A 1 199 ? -5.360 0.592 15.931 1.00 87.62 199 ALA A CA 1
ATOM 1609 C C . ALA A 1 199 ? -4.791 1.442 14.780 1.00 87.62 199 ALA A C 1
ATOM 1611 O O . ALA A 1 199 ? -5.237 1.351 13.629 1.00 87.62 199 ALA A O 1
ATOM 1612 N N . MET A 1 200 ? -3.787 2.276 15.068 1.00 84.06 200 MET A N 1
ATOM 1613 C CA . MET A 1 200 ? -3.131 3.111 14.060 1.00 84.06 200 MET A CA 1
ATOM 1614 C C . MET A 1 200 ? -1.729 3.590 14.423 1.00 84.06 200 MET A C 1
ATOM 1616 O O . MET A 1 200 ? -1.390 3.846 15.575 1.00 84.06 200 MET A O 1
ATOM 1620 N N . HIS A 1 201 ? -0.946 3.816 13.369 1.00 80.12 201 HIS A N 1
ATOM 1621 C CA . HIS A 1 201 ? 0.326 4.523 13.431 1.00 80.12 201 HIS A CA 1
ATOM 1622 C C . HIS A 1 201 ? 0.143 5.998 13.057 1.00 80.12 201 HIS A C 1
ATOM 1624 O O . HIS A 1 201 ? -0.453 6.315 12.018 1.00 80.12 201 HIS A O 1
ATOM 1630 N N . CYS A 1 202 ? 0.738 6.890 13.851 1.00 76.12 202 CYS A N 1
ATOM 1631 C CA . CYS A 1 202 ? 0.724 8.331 13.594 1.00 76.12 202 CYS A CA 1
ATOM 1632 C C . CYS A 1 202 ? 1.379 8.686 12.250 1.00 76.12 202 CYS A C 1
ATOM 1634 O O . CYS A 1 202 ? 0.887 9.537 11.518 1.00 76.12 202 CYS A O 1
ATOM 1636 N N . THR A 1 203 ? 2.469 8.001 11.895 1.00 64.12 203 THR A N 1
ATOM 1637 C CA . THR A 1 203 ? 3.318 8.328 10.735 1.00 64.12 203 THR A CA 1
ATOM 1638 C C . THR A 1 203 ? 2.785 7.819 9.393 1.00 64.12 203 THR A C 1
ATOM 1640 O O . THR A 1 203 ? 3.377 8.084 8.352 1.00 64.12 203 THR A O 1
ATOM 1643 N N . ALA A 1 204 ? 1.681 7.071 9.382 1.00 59.91 204 ALA A N 1
ATOM 1644 C CA . ALA A 1 204 ? 1.153 6.432 8.179 1.00 59.91 204 ALA A CA 1
ATOM 1645 C C . ALA A 1 204 ? 0.105 7.301 7.454 1.00 59.91 204 ALA A C 1
ATOM 1647 O O . ALA A 1 204 ? -1.037 6.869 7.297 1.00 59.91 204 ALA A O 1
ATOM 1648 N N . SER A 1 205 ? 0.443 8.541 7.092 1.00 57.62 205 SER A N 1
ATOM 1649 C CA . SER A 1 205 ? -0.422 9.411 6.272 1.00 57.62 205 SER A CA 1
ATOM 1650 C C . SER A 1 205 ? 0.212 9.631 4.899 1.00 57.62 205 SER A C 1
ATOM 1652 O O . SER A 1 205 ? 1.424 9.808 4.810 1.00 57.62 205 SER A O 1
ATOM 1654 N N . ALA A 1 206 ? -0.592 9.562 3.837 1.00 51.44 206 ALA A N 1
ATOM 1655 C CA . ALA A 1 206 ? -0.194 10.007 2.498 1.00 51.44 206 ALA A CA 1
ATOM 1656 C C . ALA A 1 206 ? -0.248 11.535 2.397 1.00 51.44 206 ALA A C 1
ATOM 1658 O O . ALA A 1 206 ? 0.508 12.145 1.650 1.00 51.44 206 ALA A O 1
ATOM 1659 N N . ASP A 1 207 ? -1.167 12.108 3.169 1.00 57.06 207 ASP A N 1
ATOM 1660 C CA . ASP A 1 207 ? -1.550 13.503 3.148 1.00 57.06 207 ASP A CA 1
ATOM 1661 C C . ASP A 1 207 ? -1.124 14.162 4.468 1.00 57.06 207 ASP A C 1
ATOM 1663 O O . ASP A 1 207 ? -1.431 13.653 5.554 1.00 57.06 207 ASP A O 1
ATOM 1667 N N . SER A 1 208 ? -0.376 15.264 4.386 1.00 58.12 208 SER A N 1
ATOM 1668 C CA . SER A 1 208 ? 0.031 16.054 5.555 1.00 58.12 208 SER A CA 1
ATOM 1669 C C . SER A 1 208 ? -1.153 16.705 6.266 1.00 58.12 208 SER A C 1
ATOM 1671 O O . SER A 1 208 ? -1.010 17.132 7.412 1.00 58.12 208 SER A O 1
ATOM 1673 N N . ASP A 1 209 ? -2.311 16.755 5.608 1.00 64.25 209 ASP A N 1
ATOM 1674 C CA . ASP A 1 209 ? -3.438 17.574 6.036 1.00 64.25 209 ASP A CA 1
ATOM 1675 C C . ASP A 1 209 ? -4.370 16.852 7.022 1.00 64.25 209 ASP A C 1
ATOM 1677 O O . ASP A 1 209 ? -5.217 17.487 7.654 1.00 64.25 209 ASP A O 1
ATOM 1681 N N . VAL A 1 210 ? -4.213 15.534 7.211 1.00 73.12 210 VAL A N 1
ATOM 1682 C CA . VAL A 1 210 ? -4.994 14.776 8.203 1.00 73.12 210 VAL A CA 1
ATOM 1683 C C . VAL A 1 210 ? -4.342 14.892 9.581 1.00 73.12 210 VAL A C 1
ATOM 1685 O O . VAL A 1 210 ? -3.380 14.186 9.908 1.00 73.12 210 VAL A O 1
ATOM 1688 N N . ASN A 1 211 ? -4.908 15.745 10.437 1.00 81.81 211 ASN A N 1
ATOM 1689 C CA . ASN A 1 211 ? -4.487 15.877 11.831 1.00 81.81 211 ASN A CA 1
ATOM 1690 C C . ASN A 1 211 ? -5.026 14.717 12.689 1.00 81.81 211 ASN A C 1
ATOM 1692 O O . ASN A 1 211 ? -5.991 14.852 13.443 1.00 81.81 211 ASN A O 1
ATOM 1696 N N . LYS A 1 212 ? -4.362 13.562 12.585 1.00 84.88 212 LYS A N 1
ATOM 1697 C CA . LYS A 1 212 ? -4.718 12.338 13.322 1.00 84.88 212 LYS A CA 1
ATOM 1698 C C . LYS A 1 212 ? -4.752 12.523 14.834 1.00 84.88 212 LYS A C 1
ATOM 1700 O O . LYS A 1 212 ? -5.580 11.903 15.487 1.00 84.88 212 LYS A O 1
ATOM 1705 N N . TRP A 1 213 ? -3.863 13.349 15.390 1.00 87.50 213 TRP A N 1
ATOM 1706 C CA . TRP A 1 213 ? -3.867 13.630 16.826 1.00 87.50 213 TRP A CA 1
ATOM 1707 C C . TRP A 1 213 ? -5.168 14.304 17.247 1.00 87.50 213 TRP A C 1
ATOM 1709 O O . TRP A 1 213 ? -5.807 13.836 18.183 1.00 87.50 213 TRP A O 1
ATOM 1719 N N . LYS A 1 214 ? -5.591 15.346 16.521 1.00 88.31 214 LYS A N 1
ATOM 1720 C CA . LYS A 1 214 ? -6.849 16.041 16.802 1.00 88.31 214 LYS A CA 1
ATOM 1721 C C . LYS A 1 214 ? -8.048 15.095 16.707 1.00 88.31 214 LYS A C 1
ATOM 1723 O O . LYS A 1 214 ? -8.858 15.075 17.621 1.00 88.31 214 LYS A O 1
ATOM 1728 N N . LEU A 1 215 ? -8.122 14.270 15.661 1.00 89.75 215 LEU A N 1
ATOM 1729 C CA . LEU A 1 215 ? -9.207 13.292 15.511 1.00 89.75 215 LEU A CA 1
ATOM 1730 C C . LEU A 1 215 ? -9.239 12.283 16.666 1.00 89.75 215 LEU A C 1
ATOM 1732 O O . LEU A 1 215 ? -10.286 12.072 17.265 1.00 89.75 215 LEU A O 1
ATOM 1736 N N . VAL A 1 216 ? -8.094 11.688 17.017 1.00 91.50 216 VAL A N 1
ATOM 1737 C CA . VAL A 1 216 ? -8.014 10.733 18.133 1.00 91.50 216 VAL A CA 1
ATOM 1738 C C . VAL A 1 216 ? -8.363 11.401 19.462 1.00 91.50 216 VAL A C 1
ATOM 1740 O O . VAL A 1 216 ? -9.087 10.818 20.263 1.00 91.50 216 VAL A O 1
ATOM 1743 N N . LYS A 1 217 ? -7.880 12.620 19.703 1.00 91.94 217 LYS A N 1
ATOM 1744 C CA . LYS A 1 217 ? -8.180 13.351 20.932 1.00 91.94 217 LYS A CA 1
ATOM 1745 C C . LYS A 1 217 ? -9.679 13.640 21.051 1.00 91.94 217 LYS A C 1
ATOM 1747 O O . LYS A 1 217 ? -10.299 13.211 22.017 1.00 91.94 217 LYS A O 1
ATOM 1752 N N . ASP A 1 218 ? -10.252 14.286 20.040 1.00 93.00 218 ASP A N 1
ATOM 1753 C CA . ASP A 1 218 ? -11.617 14.812 20.096 1.00 93.00 218 ASP A CA 1
ATOM 1754 C C . ASP A 1 218 ? -12.684 13.711 20.019 1.00 93.00 218 ASP A C 1
ATOM 1756 O O . ASP A 1 218 ? -13.705 13.800 20.693 1.00 93.00 218 ASP A O 1
ATOM 1760 N N . PHE A 1 219 ? -12.476 12.675 19.197 1.00 94.56 219 PHE A N 1
ATOM 1761 C CA . PHE A 1 219 ? -13.472 11.612 19.010 1.00 94.56 219 PHE A CA 1
ATOM 1762 C C . PHE A 1 219 ? -13.342 10.484 20.033 1.00 94.56 219 PHE A C 1
ATOM 1764 O O . PHE A 1 219 ? -14.316 9.773 20.271 1.00 94.56 219 PHE A O 1
ATOM 1771 N N . ILE A 1 220 ? -12.140 10.261 20.577 1.00 94.69 220 ILE A N 1
ATOM 1772 C CA . ILE A 1 220 ? -11.837 9.050 21.349 1.00 94.69 220 ILE A CA 1
ATOM 1773 C C . ILE A 1 220 ? -11.367 9.374 22.761 1.00 94.69 220 ILE A C 1
ATOM 1775 O O . ILE A 1 220 ? -11.997 8.937 23.713 1.00 94.69 220 ILE A O 1
ATOM 1779 N N . LEU A 1 221 ? -10.265 10.105 22.921 1.00 94.00 221 LEU A N 1
ATOM 1780 C CA . LEU A 1 221 ? -9.609 10.216 24.228 1.00 94.00 221 LEU A CA 1
ATOM 1781 C C . LEU A 1 221 ? -10.356 11.129 25.204 1.00 94.00 221 LEU A C 1
ATOM 1783 O O . LEU A 1 221 ? -10.475 10.767 26.372 1.00 94.00 221 LEU A O 1
ATOM 1787 N N . ASP A 1 222 ? -10.862 12.274 24.739 1.00 93.81 222 ASP A N 1
ATOM 1788 C CA . ASP A 1 222 ? -11.631 13.195 25.584 1.00 93.81 222 ASP A CA 1
ATOM 1789 C C . ASP A 1 222 ? -12.996 12.600 25.988 1.00 93.81 222 ASP A C 1
ATOM 1791 O O . ASP A 1 222 ? -13.348 12.688 27.166 1.00 93.81 222 ASP A O 1
ATOM 1795 N N . PRO A 1 223 ? -13.774 11.971 25.079 1.00 94.44 223 PRO A N 1
ATOM 1796 C CA . PRO A 1 223 ? -15.091 11.441 25.438 1.00 94.44 223 PRO A CA 1
ATOM 1797 C C . PRO A 1 223 ? -15.044 10.050 26.087 1.00 94.44 223 PRO A C 1
ATOM 1799 O O . PRO A 1 223 ? -15.969 9.688 26.815 1.00 94.44 223 PRO A O 1
ATOM 1802 N N . PHE A 1 224 ? -13.986 9.274 25.823 1.00 94.06 224 PHE A N 1
ATOM 1803 C CA . PHE A 1 224 ? -13.803 7.896 26.294 1.00 94.06 224 PHE A CA 1
ATOM 1804 C C . PHE A 1 224 ? -12.399 7.717 26.907 1.00 94.06 224 PHE A C 1
ATOM 1806 O O . PHE A 1 224 ? -11.539 7.035 26.326 1.00 94.06 224 PHE A O 1
ATOM 1813 N N . PRO A 1 225 ? -12.132 8.329 28.078 1.00 91.12 225 PRO A N 1
ATOM 1814 C CA . PRO A 1 225 ? -10.807 8.367 28.706 1.00 91.12 225 PRO A CA 1
ATOM 1815 C C . PRO A 1 225 ? -10.267 6.988 29.124 1.00 91.12 225 PRO A C 1
ATOM 1817 O O . PRO A 1 225 ? -9.087 6.844 29.435 1.00 91.12 225 PRO A O 1
ATOM 1820 N N . GLU A 1 226 ? -11.099 5.950 29.113 1.00 90.88 226 GLU A N 1
ATOM 1821 C CA . GLU A 1 226 ? -10.708 4.557 29.324 1.00 90.88 226 GLU A CA 1
ATOM 1822 C C . GLU A 1 226 ? -10.071 3.895 28.089 1.00 90.88 226 GLU A C 1
ATOM 1824 O O . GLU A 1 226 ? -9.494 2.809 28.191 1.00 90.88 226 GLU A O 1
ATOM 1829 N N . THR A 1 227 ? -10.174 4.522 26.913 1.00 93.06 227 THR A N 1
ATOM 1830 C CA . THR A 1 227 ? -9.762 3.918 25.640 1.00 93.06 227 THR A CA 1
ATOM 1831 C C . THR A 1 227 ? -8.243 3.882 25.487 1.00 93.06 227 THR A C 1
ATOM 1833 O O . THR A 1 227 ? -7.539 4.832 25.828 1.00 93.06 227 THR A O 1
ATOM 1836 N N . TYR A 1 228 ? -7.728 2.795 24.905 1.00 93.31 228 TYR A N 1
ATOM 1837 C CA . TYR A 1 228 ? -6.330 2.673 24.490 1.00 93.31 228 TYR A CA 1
ATOM 1838 C C . TYR A 1 228 ? -6.179 2.818 22.970 1.00 93.31 228 TYR A C 1
ATOM 1840 O O . TYR A 1 228 ? -6.976 2.285 22.194 1.00 93.31 228 TYR A O 1
ATOM 1848 N N . ILE A 1 229 ? -5.100 3.482 22.551 1.00 92.75 229 ILE A N 1
ATOM 1849 C CA . ILE A 1 229 ? -4.692 3.628 21.151 1.00 92.75 229 ILE A CA 1
ATOM 1850 C C . ILE A 1 229 ? -3.500 2.712 20.891 1.00 92.75 229 ILE A C 1
ATOM 1852 O O . ILE A 1 229 ? -2.460 2.819 21.544 1.00 92.75 229 ILE A O 1
ATOM 1856 N N . TYR A 1 230 ? -3.636 1.812 19.921 1.00 91.62 230 TYR A N 1
ATOM 1857 C CA . TYR A 1 230 ? -2.628 0.801 19.629 1.00 91.62 230 TYR A CA 1
ATOM 1858 C C . TYR A 1 230 ? -1.847 1.135 18.366 1.00 91.62 230 TYR A C 1
ATOM 1860 O O . TYR A 1 230 ? -2.405 1.242 17.276 1.00 91.62 230 TYR A O 1
ATOM 1868 N N . GLY A 1 231 ? -0.532 1.255 18.503 1.00 88.75 231 GLY A N 1
ATOM 1869 C CA . GLY A 1 231 ? 0.377 1.536 17.402 1.00 88.75 231 GLY A CA 1
ATOM 1870 C C . GLY A 1 231 ? 1.461 2.533 17.781 1.00 88.75 231 GLY A C 1
ATOM 1871 O O . GLY A 1 231 ? 1.582 2.973 18.920 1.00 88.75 231 GLY A O 1
ATOM 1872 N N . LYS A 1 232 ? 2.278 2.878 16.790 1.00 88.31 232 LYS A N 1
ATOM 1873 C CA . LYS A 1 232 ? 3.459 3.726 16.979 1.00 88.31 232 LYS A CA 1
ATOM 1874 C C . LYS A 1 232 ? 3.116 5.202 16.804 1.00 88.31 232 LYS A C 1
ATOM 1876 O O . LYS A 1 232 ? 2.636 5.602 15.739 1.00 88.31 232 LYS A O 1
ATOM 1881 N N . TRP A 1 233 ? 3.425 5.992 17.826 1.00 89.31 233 TRP A N 1
ATOM 1882 C CA . TRP A 1 233 ? 3.189 7.433 17.889 1.00 89.31 233 TRP A CA 1
ATOM 1883 C C . TRP A 1 233 ? 4.459 8.175 18.308 1.00 89.31 233 TRP A C 1
ATOM 1885 O O . TRP A 1 233 ? 5.309 7.617 19.001 1.00 89.31 233 TRP A O 1
ATOM 1895 N N . ASP A 1 234 ? 4.607 9.423 17.860 1.00 86.69 234 ASP A N 1
ATOM 1896 C CA . ASP A 1 234 ? 5.704 10.279 18.315 1.00 86.69 234 ASP A CA 1
ATOM 1897 C C . ASP A 1 234 ? 5.436 10.712 19.761 1.00 86.69 234 ASP A C 1
ATOM 1899 O O . ASP A 1 234 ? 4.433 11.369 20.042 1.00 86.69 234 ASP A O 1
ATOM 1903 N N . ALA A 1 235 ? 6.352 10.372 20.670 1.00 86.75 235 ALA A N 1
ATOM 1904 C CA . ALA A 1 235 ? 6.268 10.717 22.085 1.00 86.75 235 ALA A CA 1
ATOM 1905 C C . ALA A 1 235 ? 6.136 12.230 22.332 1.00 86.75 235 ALA A C 1
ATOM 1907 O O . ALA A 1 235 ? 5.545 12.630 23.330 1.00 86.75 235 ALA A O 1
ATOM 1908 N N . LYS A 1 236 ? 6.663 13.079 21.437 1.00 87.19 236 LYS A N 1
ATOM 1909 C CA . LYS A 1 236 ? 6.514 14.538 21.535 1.00 87.19 236 LYS A CA 1
ATOM 1910 C C . LYS A 1 236 ? 5.086 14.990 21.250 1.00 87.19 236 LYS A C 1
ATOM 1912 O O . LYS A 1 236 ? 4.635 15.945 21.871 1.00 87.19 236 LYS A O 1
ATOM 1917 N N . LEU A 1 237 ? 4.399 14.315 20.327 1.00 84.88 237 LEU A N 1
ATOM 1918 C CA . LEU A 1 237 ? 3.036 14.652 19.919 1.00 84.88 237 LEU A CA 1
ATOM 1919 C C . LEU A 1 237 ? 2.015 14.264 20.993 1.00 84.88 237 LEU A C 1
ATOM 1921 O O . LEU A 1 237 ? 1.096 15.025 21.260 1.00 84.88 237 LEU A O 1
ATOM 1925 N N . ILE A 1 238 ? 2.201 13.099 21.619 1.00 86.81 238 ILE A N 1
ATOM 1926 C CA . ILE A 1 238 ? 1.264 12.538 22.609 1.00 86.81 238 ILE A CA 1
ATOM 1927 C C . ILE A 1 238 ? 1.606 12.907 24.060 1.00 86.81 238 ILE A C 1
ATOM 1929 O O . ILE A 1 238 ? 1.020 12.360 24.993 1.00 86.81 238 ILE A O 1
ATOM 1933 N N . LYS A 1 239 ? 2.596 13.780 24.271 1.00 85.19 239 LYS A N 1
ATOM 1934 C CA . LYS A 1 239 ? 3.047 14.172 25.609 1.00 85.19 239 LYS A CA 1
ATOM 1935 C C . LYS A 1 239 ? 1.919 14.892 26.351 1.00 85.19 239 LYS A C 1
ATOM 1937 O O . LYS A 1 239 ? 1.417 15.902 25.867 1.00 85.19 239 LYS A O 1
ATOM 1942 N N . GLY A 1 240 ? 1.591 14.427 27.555 1.00 86.00 240 GLY A N 1
ATOM 1943 C CA . GLY A 1 240 ? 0.583 15.053 28.411 1.00 86.00 240 GLY A CA 1
ATOM 1944 C C . GLY A 1 240 ? -0.397 14.046 29.002 1.00 86.00 240 GLY A C 1
ATOM 1945 O O . GLY A 1 240 ? -0.034 12.901 29.262 1.00 86.00 240 GLY A O 1
ATOM 1946 N N . GLU A 1 241 ? -1.632 14.499 29.209 1.00 84.25 241 GLU A N 1
ATOM 1947 C CA . GLU A 1 241 ? -2.700 13.787 29.923 1.00 84.25 241 GLU A CA 1
ATOM 1948 C C . GLU A 1 241 ? -2.964 12.372 29.383 1.00 84.25 241 GLU A C 1
ATOM 1950 O O . GLU A 1 241 ? -3.041 11.418 30.154 1.00 84.25 241 GLU A O 1
ATOM 1955 N N . HIS A 1 242 ? -2.981 12.207 28.059 1.00 87.81 242 HIS A N 1
ATOM 1956 C CA . HIS A 1 242 ? -3.323 10.933 27.418 1.00 87.81 242 HIS A CA 1
ATOM 1957 C C . HIS A 1 242 ? -2.126 10.035 27.083 1.00 87.81 242 HIS A C 1
ATOM 1959 O O . HIS A 1 242 ? -2.300 8.979 26.475 1.00 87.81 242 HIS A O 1
ATOM 1965 N N . GLN A 1 243 ? -0.895 10.409 27.451 1.00 89.62 243 GLN A N 1
ATOM 1966 C CA . GLN A 1 243 ? 0.315 9.693 27.017 1.00 89.62 243 GLN A CA 1
ATOM 1967 C C . GLN A 1 243 ? 0.280 8.193 27.371 1.00 89.62 243 GLN A C 1
ATOM 1969 O O . GLN A 1 243 ? 0.720 7.354 26.585 1.00 89.62 243 GLN A O 1
ATOM 1974 N N . ASN A 1 244 ? -0.288 7.846 28.530 1.00 92.44 244 ASN A N 1
ATOM 1975 C CA . ASN A 1 244 ? -0.366 6.469 29.031 1.00 92.44 244 ASN A CA 1
ATOM 1976 C C . ASN A 1 244 ? -1.409 5.597 28.303 1.00 92.44 244 ASN A C 1
ATOM 1978 O O . ASN A 1 244 ? -1.452 4.383 28.513 1.00 92.44 244 ASN A O 1
ATOM 1982 N N . GLN A 1 245 ? -2.244 6.193 27.447 1.00 93.38 245 GLN A N 1
ATOM 1983 C CA . GLN A 1 245 ? -3.244 5.478 26.650 1.00 93.38 245 GLN A CA 1
ATOM 1984 C C . GLN A 1 245 ? -2.667 4.920 25.338 1.00 93.38 245 GLN A C 1
ATOM 1986 O O . GLN A 1 245 ? -3.320 4.117 24.673 1.00 93.38 245 GLN A O 1
ATOM 1991 N N . PHE A 1 246 ? -1.433 5.276 24.971 1.00 93.00 246 PHE A N 1
ATOM 1992 C CA . PHE A 1 246 ? -0.781 4.790 23.754 1.00 93.00 246 PHE A CA 1
ATOM 1993 C C . PHE A 1 246 ? 0.051 3.536 24.034 1.00 93.00 246 PHE A C 1
ATOM 1995 O O . PHE A 1 246 ? 0.945 3.542 24.880 1.00 93.00 246 PHE A O 1
ATOM 2002 N N . LYS A 1 247 ? -0.231 2.447 23.310 1.00 92.25 247 LYS A N 1
ATOM 2003 C CA . LYS A 1 247 ? 0.417 1.141 23.498 1.00 92.25 247 LYS A CA 1
ATOM 2004 C C . LYS A 1 247 ? 0.978 0.595 22.187 1.00 92.25 247 LYS A C 1
ATOM 2006 O O . LYS A 1 247 ? 0.255 0.411 21.211 1.00 92.25 247 LYS A O 1
ATOM 2011 N N . GLU A 1 248 ? 2.258 0.237 22.188 1.00 91.00 248 GLU A N 1
ATOM 2012 C CA . GLU A 1 248 ? 2.883 -0.536 21.110 1.00 91.00 248 GLU A CA 1
ATOM 2013 C C . GLU A 1 248 ? 2.964 -2.006 21.544 1.00 91.00 248 GLU A C 1
ATOM 2015 O O . GLU A 1 248 ? 3.763 -2.365 22.407 1.00 91.00 248 GLU A O 1
ATOM 2020 N N . ILE A 1 249 ? 2.091 -2.855 20.989 1.00 88.94 249 ILE A N 1
ATOM 2021 C CA . ILE A 1 249 ? 2.041 -4.294 21.298 1.00 88.94 249 ILE A CA 1
ATOM 2022 C C . ILE A 1 249 ? 2.210 -5.140 20.029 1.00 88.94 249 ILE A C 1
ATOM 2024 O O . ILE A 1 249 ? 1.854 -4.684 18.939 1.00 88.94 249 ILE A O 1
ATOM 2028 N N . PRO A 1 250 ? 2.697 -6.390 20.144 1.00 86.19 250 PRO A N 1
ATOM 2029 C CA . PRO A 1 250 ? 2.728 -7.322 19.022 1.00 86.19 250 PRO A CA 1
ATOM 2030 C C . PRO A 1 250 ? 1.336 -7.563 18.421 1.00 86.19 250 PRO A C 1
ATOM 2032 O O . PRO A 1 250 ? 0.340 -7.642 19.143 1.00 86.19 250 PRO A O 1
ATOM 2035 N N . MET A 1 251 ? 1.276 -7.770 17.101 1.00 80.94 251 MET A N 1
ATOM 2036 C CA . MET A 1 251 ? 0.022 -8.001 16.364 1.00 80.94 251 MET A CA 1
ATOM 2037 C C . MET A 1 251 ? -0.796 -9.176 16.927 1.00 80.94 251 MET A C 1
ATOM 2039 O O . MET A 1 251 ? -2.019 -9.106 17.005 1.00 80.94 251 MET A O 1
ATOM 2043 N N . THR A 1 252 ? -0.128 -10.234 17.392 1.00 80.19 252 THR A N 1
ATOM 2044 C CA . THR A 1 252 ? -0.774 -11.400 18.015 1.00 80.19 252 THR A CA 1
ATOM 2045 C C . THR A 1 252 ? -1.545 -11.047 19.288 1.00 80.19 252 THR A C 1
ATOM 2047 O O . THR A 1 252 ? -2.594 -11.628 19.553 1.00 80.19 252 THR A O 1
ATOM 2050 N N . HIS A 1 253 ? -1.062 -10.081 20.074 1.00 85.62 253 HIS A N 1
ATOM 2051 C CA . HIS A 1 253 ? -1.774 -9.581 21.252 1.00 85.62 253 HIS A CA 1
ATOM 2052 C C . HIS A 1 253 ? -2.901 -8.629 20.854 1.00 85.62 253 HIS A C 1
ATOM 2054 O O . HIS A 1 253 ? -3.971 -8.674 21.456 1.00 85.62 253 HIS A O 1
ATOM 2060 N N . LEU A 1 254 ? -2.695 -7.820 19.810 1.00 86.81 254 LEU A N 1
ATOM 2061 C CA . LEU A 1 254 ? -3.721 -6.918 19.289 1.00 86.81 254 LEU A CA 1
ATOM 2062 C C . LEU A 1 254 ? -4.963 -7.678 18.807 1.00 86.81 254 LEU A C 1
ATOM 2064 O O . LEU A 1 254 ? -6.073 -7.226 19.059 1.00 86.81 254 LEU A O 1
ATOM 2068 N N . HIS A 1 255 ? -4.798 -8.855 18.191 1.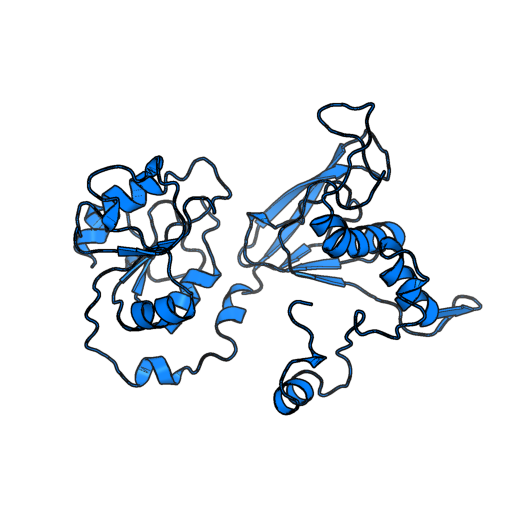00 84.44 255 HIS A N 1
ATOM 2069 C CA . HIS A 1 255 ? -5.926 -9.694 17.763 1.00 84.44 255 HIS A CA 1
ATOM 2070 C C . HIS A 1 255 ? -6.887 -10.025 18.915 1.00 84.44 255 HIS A C 1
ATOM 2072 O O . HIS A 1 255 ? -8.095 -9.923 18.736 1.00 84.44 255 HIS A O 1
ATOM 2078 N N . LYS A 1 256 ? -6.373 -10.337 20.114 1.00 81.69 256 LYS A N 1
ATOM 2079 C CA . LYS A 1 256 ? -7.218 -10.598 21.294 1.00 81.69 256 LYS A CA 1
ATOM 2080 C C . LYS A 1 256 ? -8.049 -9.377 21.685 1.00 81.69 256 LYS A C 1
ATOM 2082 O O . LYS A 1 256 ? -9.219 -9.519 22.009 1.00 81.69 256 LYS A O 1
ATOM 2087 N N . VAL A 1 257 ? -7.448 -8.188 21.629 1.00 86.81 257 VAL A N 1
ATOM 2088 C CA . VAL A 1 257 ? -8.152 -6.936 21.936 1.00 86.81 257 VAL A CA 1
ATOM 2089 C C . VAL A 1 257 ? -9.216 -6.636 20.877 1.00 86.81 257 VAL A C 1
ATOM 2091 O O . VAL A 1 257 ? -10.322 -6.232 21.220 1.00 86.81 257 VAL A O 1
ATOM 2094 N N . MET A 1 258 ? -8.916 -6.877 19.596 1.00 87.69 258 MET A N 1
ATOM 2095 C CA . MET A 1 258 ? -9.870 -6.670 18.502 1.00 87.69 258 MET A CA 1
ATOM 2096 C C . MET A 1 258 ? -11.108 -7.571 18.639 1.00 87.69 258 MET A C 1
ATOM 2098 O O . MET A 1 258 ? -12.221 -7.080 18.474 1.00 87.69 258 MET A O 1
ATOM 2102 N N . TYR A 1 259 ? -10.949 -8.840 19.029 1.00 85.38 259 TYR A N 1
ATOM 2103 C CA . TYR A 1 259 ? -12.095 -9.726 19.292 1.00 85.38 259 TYR A CA 1
ATOM 2104 C C . TYR A 1 259 ? -12.983 -9.263 20.467 1.00 85.38 259 TYR A C 1
ATOM 2106 O O . TYR A 1 259 ? -14.182 -9.528 20.458 1.00 85.38 259 TYR A O 1
ATOM 2114 N N . ASP A 1 260 ? -12.433 -8.532 21.442 1.00 86.62 260 ASP A N 1
ATOM 2115 C CA . ASP A 1 260 ? -13.167 -7.982 22.596 1.00 86.62 260 ASP A CA 1
ATOM 2116 C C . ASP A 1 260 ? -13.745 -6.567 22.350 1.00 86.62 260 ASP A C 1
ATOM 2118 O O . ASP A 1 260 ? -14.380 -5.986 23.227 1.00 86.62 260 ASP A O 1
ATOM 2122 N N . THR A 1 261 ? -13.531 -5.981 21.166 1.00 90.25 261 THR A N 1
ATOM 2123 C CA . THR A 1 261 ? -13.896 -4.584 20.859 1.00 90.25 261 THR A CA 1
ATOM 2124 C C . THR A 1 261 ? -15.275 -4.467 20.209 1.00 90.25 261 THR A C 1
ATOM 2126 O O . THR A 1 261 ? -15.551 -5.172 19.247 1.00 90.25 261 THR A O 1
ATOM 2129 N N . LYS A 1 262 ? -16.137 -3.540 20.652 1.00 91.25 262 LYS A N 1
ATOM 2130 C CA . LYS A 1 262 ? -17.445 -3.274 20.010 1.00 91.25 262 LYS A CA 1
ATOM 2131 C C . LYS A 1 262 ? -17.339 -2.351 18.796 1.00 91.25 262 LYS A C 1
ATOM 2133 O O . LYS A 1 262 ? -17.801 -2.705 17.712 1.00 91.25 262 LYS A O 1
ATOM 2138 N N . TYR A 1 263 ? -16.721 -1.187 18.980 1.00 93.81 263 TYR A N 1
ATOM 2139 C CA . TYR A 1 263 ? -16.691 -0.109 17.994 1.00 93.81 263 TYR A CA 1
ATOM 2140 C C . TYR A 1 263 ? -15.267 0.357 17.701 1.00 93.81 263 TYR A C 1
ATOM 2142 O O . TYR A 1 263 ? -14.360 0.250 18.530 1.00 93.81 263 TYR A O 1
ATOM 2150 N N . THR A 1 264 ? -15.070 0.930 16.519 1.00 93.56 264 THR A N 1
ATOM 2151 C CA . THR A 1 264 ? -13.829 1.627 16.176 1.00 93.56 264 THR A CA 1
ATOM 2152 C C . THR A 1 264 ? -14.113 2.830 15.292 1.00 93.56 264 THR A C 1
ATOM 2154 O O . THR A 1 264 ? -15.072 2.821 14.519 1.00 93.56 264 THR A O 1
ATOM 2157 N N . LEU A 1 265 ? -13.256 3.846 15.386 1.00 92.06 265 LEU A N 1
ATOM 2158 C CA . LEU A 1 265 ? -13.223 4.952 14.439 1.00 92.06 265 LEU A CA 1
ATOM 2159 C C . LEU A 1 265 ? -12.135 4.689 13.393 1.00 92.06 265 LEU A C 1
ATOM 2161 O O . LEU A 1 265 ? -10.938 4.627 13.694 1.00 92.06 265 LEU 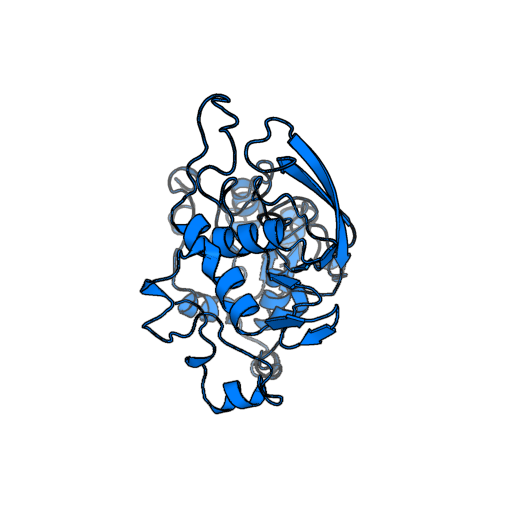A O 1
ATOM 2165 N N . MET A 1 266 ? -12.552 4.547 12.142 1.00 88.62 266 MET A N 1
ATOM 2166 C CA . MET A 1 266 ? -11.670 4.359 11.003 1.00 88.62 266 MET A CA 1
ATOM 2167 C C . MET A 1 266 ? -11.138 5.693 10.500 1.00 88.62 266 MET A C 1
ATOM 2169 O O . MET A 1 266 ? -11.719 6.299 9.601 1.00 88.62 266 MET A O 1
ATOM 2173 N N . ILE A 1 267 ? -9.986 6.086 11.042 1.00 83.94 267 ILE A N 1
ATOM 2174 C CA . ILE A 1 267 ? -9.276 7.283 10.591 1.00 83.94 267 ILE A CA 1
ATOM 2175 C C . ILE A 1 267 ? -8.487 6.991 9.309 1.00 83.94 267 ILE A C 1
ATOM 2177 O O . ILE A 1 267 ? -7.597 6.123 9.291 1.00 83.94 267 ILE A O 1
ATOM 2181 N N . ALA A 1 268 ? -8.800 7.722 8.242 1.00 73.62 268 ALA A N 1
ATOM 2182 C CA . ALA A 1 268 ? -8.137 7.600 6.951 1.00 73.62 268 ALA A CA 1
ATOM 2183 C C . ALA A 1 268 ? -6.667 8.072 6.972 1.00 73.62 268 ALA A C 1
ATOM 2185 O O . ALA A 1 268 ? -6.241 8.908 7.769 1.00 73.62 268 ALA A O 1
ATOM 2186 N N . GLY A 1 269 ? -5.855 7.514 6.067 1.00 66.75 269 GLY A N 1
ATOM 2187 C CA . GLY A 1 269 ? -4.493 7.998 5.801 1.00 66.75 269 GLY A CA 1
ATOM 2188 C C . GLY A 1 269 ? -4.429 9.107 4.744 1.00 66.75 269 GLY A C 1
ATOM 2189 O O . GLY A 1 269 ? -3.367 9.709 4.577 1.00 66.75 269 GLY A O 1
ATOM 2190 N N . SER A 1 270 ? -5.529 9.338 4.022 1.00 68.56 270 SER A N 1
ATOM 2191 C CA . SER A 1 270 ? -5.689 10.369 2.995 1.00 68.56 270 SER A CA 1
ATOM 2192 C C . SER A 1 270 ? -7.171 10.692 2.800 1.00 68.56 270 SER A C 1
ATOM 2194 O O . SER A 1 270 ? -8.011 9.801 2.964 1.00 68.56 270 SER A O 1
ATOM 2196 N N . LYS A 1 271 ? -7.484 11.940 2.441 1.00 67.19 271 LYS A N 1
ATOM 2197 C CA . LYS A 1 271 ? -8.850 12.361 2.106 1.00 67.19 271 LYS A CA 1
ATOM 2198 C C . LYS A 1 271 ? -9.273 11.691 0.792 1.00 67.19 271 LYS A C 1
ATOM 2200 O O . LYS A 1 271 ? -8.567 11.793 -0.207 1.00 67.19 271 LYS A O 1
ATOM 2205 N N . GLY A 1 272 ? -10.384 10.952 0.792 1.00 66.50 272 GLY A N 1
ATOM 2206 C CA . GLY A 1 272 ? -10.923 10.287 -0.412 1.00 66.50 272 GLY A CA 1
ATOM 2207 C C . GLY A 1 272 ? -10.258 8.964 -0.834 1.00 66.50 272 GLY A C 1
ATOM 2208 O O . GLY A 1 272 ? -10.640 8.381 -1.853 1.00 66.50 272 GLY A O 1
ATOM 2209 N N . TRP A 1 273 ? -9.277 8.465 -0.071 1.00 70.69 273 TRP A N 1
ATOM 2210 C CA . TRP A 1 273 ? -8.729 7.110 -0.225 1.00 70.69 273 TRP A CA 1
ATOM 2211 C C . TRP A 1 273 ? -8.282 6.560 1.141 1.00 70.69 273 TRP A C 1
ATOM 2213 O O . TRP A 1 273 ? -7.094 6.478 1.477 1.00 70.69 273 TRP A O 1
ATOM 2223 N N . GLY A 1 274 ? -9.274 6.215 1.968 1.00 65.25 274 GLY A N 1
ATOM 2224 C CA . GLY A 1 274 ? -9.085 5.626 3.294 1.00 65.25 274 GLY A CA 1
ATOM 2225 C C . GLY A 1 274 ? -8.351 4.280 3.280 1.00 65.25 274 GLY A C 1
ATOM 2226 O O . GLY A 1 274 ? -8.082 3.691 2.237 1.00 65.25 274 GLY A O 1
ATOM 2227 N N . SER A 1 275 ? -7.968 3.772 4.455 1.00 63.22 275 SER A N 1
ATOM 2228 C CA . SER A 1 275 ? -7.266 2.484 4.553 1.00 63.22 275 SER A CA 1
ATOM 2229 C C . SER A 1 275 ? -8.222 1.312 4.316 1.00 63.22 275 SER A C 1
ATOM 2231 O O . SER A 1 275 ? -8.980 0.941 5.213 1.00 63.22 275 SER A O 1
ATOM 2233 N N . GLN A 1 276 ? -8.144 0.726 3.122 1.00 72.56 276 GLN A N 1
ATOM 2234 C CA . GLN A 1 276 ? -9.226 -0.074 2.543 1.00 72.56 276 GLN A CA 1
ATOM 2235 C C . GLN A 1 276 ? -9.409 -1.460 3.162 1.00 72.56 276 GLN A C 1
ATOM 2237 O O . GLN A 1 276 ? -10.516 -1.922 3.413 1.00 72.56 276 GLN A O 1
ATOM 2242 N N . SER A 1 277 ? -8.297 -2.117 3.471 1.00 77.12 277 SER A N 1
ATOM 2243 C CA . SER A 1 277 ? -8.290 -3.434 4.110 1.00 77.12 277 SER A CA 1
ATOM 2244 C C . SER A 1 277 ? -8.770 -3.401 5.558 1.00 77.12 277 SER A C 1
ATOM 2246 O O . SER A 1 277 ? -9.244 -4.413 6.075 1.00 77.12 277 SER A O 1
ATOM 2248 N N . LYS A 1 278 ? -8.672 -2.241 6.227 1.00 82.06 278 LYS A N 1
ATOM 2249 C CA . LYS A 1 278 ? -9.076 -2.119 7.628 1.00 82.06 278 LYS A CA 1
ATOM 2250 C C . LYS A 1 278 ? -10.573 -2.313 7.791 1.00 82.06 278 LYS A C 1
ATOM 2252 O O . LYS A 1 278 ? -10.943 -3.029 8.705 1.00 82.06 278 LYS A O 1
ATOM 2257 N N . PHE A 1 279 ? -11.401 -1.747 6.912 1.00 86.50 279 PHE A N 1
ATOM 2258 C CA . PHE A 1 279 ? -12.857 -1.887 7.000 1.00 86.50 279 PHE A CA 1
ATOM 2259 C C . PHE A 1 279 ? -13.279 -3.357 7.050 1.00 86.50 279 PHE A C 1
ATOM 2261 O O . PHE A 1 279 ? -13.843 -3.805 8.046 1.00 86.50 279 PHE A O 1
ATOM 2268 N N . TRP A 1 280 ? -12.887 -4.136 6.039 1.00 85.31 280 TRP A N 1
ATOM 2269 C CA . TRP A 1 280 ? -13.171 -5.571 5.976 1.00 85.31 280 TRP A CA 1
ATOM 2270 C C . TRP A 1 280 ? -12.602 -6.334 7.168 1.00 85.31 280 TRP A C 1
ATOM 2272 O O . TRP A 1 280 ? -13.274 -7.189 7.740 1.00 85.31 280 TRP A O 1
ATOM 2282 N N . LYS A 1 281 ? -11.386 -5.986 7.594 1.00 84.12 281 LYS A N 1
ATOM 2283 C CA . LYS A 1 281 ? -10.742 -6.618 8.744 1.00 84.12 281 LYS A CA 1
ATOM 2284 C C . LYS A 1 281 ? -11.473 -6.338 10.061 1.00 84.12 281 LYS A C 1
ATOM 2286 O O . LYS A 1 281 ? -11.579 -7.244 10.878 1.00 84.12 281 LYS A O 1
ATOM 2291 N N . MET A 1 282 ? -12.014 -5.137 10.268 1.00 88.00 282 MET A N 1
ATOM 2292 C CA . MET A 1 282 ? -12.825 -4.832 11.456 1.00 88.00 282 MET A CA 1
ATOM 2293 C C . MET A 1 282 ? -14.100 -5.673 11.483 1.00 88.00 282 MET A C 1
ATOM 2295 O O . MET A 1 282 ? -14.427 -6.245 12.523 1.00 88.00 282 MET A O 1
ATOM 2299 N N . LEU A 1 283 ? -14.748 -5.843 10.327 1.00 86.62 283 LEU A N 1
ATOM 2300 C CA . LEU A 1 283 ? -15.918 -6.711 10.201 1.00 86.62 283 LEU A CA 1
ATOM 2301 C C . LEU A 1 283 ? -15.594 -8.180 10.512 1.00 86.62 283 LEU A C 1
ATOM 2303 O O . LEU A 1 283 ? -16.407 -8.836 11.149 1.00 86.62 283 LEU A O 1
ATOM 2307 N N . ILE A 1 284 ? -14.403 -8.678 10.151 1.00 83.25 284 ILE A N 1
ATOM 2308 C CA . ILE A 1 284 ? -13.923 -10.031 10.516 1.00 83.25 284 ILE A CA 1
ATOM 2309 C C . ILE A 1 284 ? -13.725 -10.200 12.029 1.00 83.25 284 ILE A C 1
ATOM 2311 O O . ILE A 1 284 ? -13.904 -11.291 12.561 1.00 83.25 284 ILE A O 1
ATOM 2315 N N . PHE A 1 285 ? -13.397 -9.130 12.750 1.00 83.12 285 PHE A N 1
ATOM 2316 C CA . PHE A 1 285 ? -13.388 -9.153 14.215 1.00 83.12 285 PHE A CA 1
ATOM 2317 C C . PHE A 1 285 ? -14.782 -8.912 14.814 1.00 83.12 285 PHE A C 1
ATOM 2319 O O . PHE A 1 285 ? -14.935 -8.899 16.034 1.00 83.12 285 PHE A O 1
ATOM 2326 N N . GLY A 1 286 ? -15.814 -8.703 13.989 1.00 85.12 286 GLY A N 1
ATOM 2327 C CA . GLY A 1 286 ? -17.171 -8.326 14.394 1.00 85.12 286 GLY A CA 1
ATOM 2328 C C . GLY A 1 286 ? -17.253 -6.940 15.041 1.00 85.12 286 GLY A C 1
ATOM 2329 O O . GLY A 1 286 ? -18.186 -6.663 15.788 1.00 85.12 286 GLY A O 1
ATOM 2330 N N . ILE A 1 287 ? -16.249 -6.093 14.802 1.00 89.56 287 ILE A N 1
ATOM 2331 C CA . ILE A 1 287 ? -16.216 -4.700 15.248 1.00 89.56 287 ILE A CA 1
ATOM 2332 C C . ILE A 1 287 ? -17.057 -3.885 14.269 1.00 89.56 287 ILE A C 1
ATOM 2334 O O . ILE A 1 287 ? -16.889 -4.030 13.059 1.00 89.56 287 ILE A O 1
ATOM 2338 N N . ILE A 1 288 ? -17.910 -2.994 14.775 1.00 92.06 288 ILE A N 1
ATOM 2339 C CA . ILE A 1 288 ? -18.661 -2.044 13.947 1.00 92.06 288 ILE A CA 1
ATOM 2340 C C . ILE A 1 288 ? -17.763 -0.822 13.664 1.00 92.06 288 ILE A C 1
ATOM 2342 O O . ILE A 1 288 ? -17.411 -0.095 14.602 1.00 92.06 288 ILE A O 1
ATOM 2346 N N . PRO A 1 289 ? -17.350 -0.589 12.402 1.00 92.31 289 PRO A N 1
ATOM 2347 C CA . PRO A 1 289 ? -16.438 0.490 12.060 1.00 92.31 289 PRO A CA 1
ATOM 2348 C C . PRO A 1 289 ? -17.197 1.754 11.640 1.00 92.31 289 PRO A C 1
ATOM 2350 O O . PRO A 1 289 ? -17.916 1.752 10.642 1.00 92.31 289 PRO A O 1
ATOM 2353 N N . PHE A 1 290 ? -16.984 2.848 12.367 1.00 93.62 290 PHE A N 1
ATOM 2354 C CA . PHE A 1 290 ? -17.468 4.175 11.991 1.00 93.62 290 PHE A CA 1
ATOM 2355 C C . PHE A 1 290 ? -16.403 4.924 11.191 1.00 93.62 290 PHE A C 1
ATOM 2357 O O . PHE A 1 290 ? -15.216 4.845 11.504 1.00 93.62 290 PHE A O 1
ATOM 2364 N N . PHE A 1 291 ? -16.812 5.653 10.159 1.00 90.06 291 PHE A N 1
ATOM 2365 C CA . PHE A 1 291 ? -15.919 6.449 9.318 1.00 90.06 291 PHE A CA 1
ATOM 2366 C C . PHE A 1 291 ? -15.742 7.836 9.919 1.00 90.06 291 PHE A C 1
ATOM 2368 O O . PHE A 1 291 ? -16.733 8.460 10.299 1.00 90.06 291 PHE A O 1
ATOM 2375 N N . ASP A 1 292 ? -14.503 8.325 9.985 1.00 87.62 292 ASP A N 1
ATOM 2376 C CA . ASP A 1 292 ? -14.253 9.727 10.322 1.00 87.62 292 ASP A CA 1
ATOM 2377 C C . ASP A 1 292 ? -14.801 10.669 9.221 1.00 87.62 292 ASP A C 1
ATOM 2379 O O . ASP A 1 292 ? -14.993 10.221 8.086 1.00 87.62 292 ASP A O 1
ATOM 2383 N N . PRO A 1 293 ? -15.059 11.957 9.518 1.00 85.88 293 PRO A N 1
ATOM 2384 C CA . PRO A 1 293 ? -15.699 12.869 8.566 1.00 85.88 293 PRO A CA 1
ATOM 2385 C C . PRO A 1 293 ? -14.929 13.081 7.255 1.00 85.88 293 PRO A C 1
ATOM 2387 O O . PRO A 1 293 ? -15.545 13.372 6.232 1.00 85.88 293 PRO A O 1
ATOM 2390 N N . ASP A 1 294 ? -13.602 12.923 7.267 1.00 79.12 294 ASP A N 1
ATOM 2391 C CA . ASP A 1 294 ? -12.741 13.093 6.092 1.00 79.12 294 ASP A CA 1
ATOM 2392 C C . ASP A 1 294 ? -12.609 11.797 5.261 1.00 79.12 294 ASP A C 1
ATOM 2394 O O . ASP A 1 294 ? -11.949 11.776 4.212 1.00 79.12 294 ASP A O 1
ATOM 2398 N N . ASN A 1 295 ? -13.220 10.699 5.715 1.00 80.75 295 ASN A N 1
ATOM 2399 C CA . ASN A 1 295 ? -13.152 9.398 5.065 1.00 80.75 295 ASN A CA 1
ATOM 2400 C C . ASN A 1 295 ? -14.380 9.159 4.184 1.00 80.75 295 ASN A C 1
ATOM 2402 O O . ASN A 1 295 ? -15.514 9.100 4.659 1.00 80.75 295 ASN A O 1
ATOM 2406 N N . GLU A 1 296 ? -14.138 8.993 2.886 1.00 79.50 296 GLU A N 1
ATOM 2407 C CA . GLU A 1 296 ? -15.172 8.674 1.908 1.00 79.50 296 GLU A CA 1
ATOM 2408 C C . GLU A 1 296 ? -15.628 7.219 2.062 1.00 79.50 296 GLU A C 1
ATOM 2410 O O . GLU A 1 296 ? -14.814 6.290 2.102 1.00 79.50 296 GLU A O 1
ATOM 2415 N N . ASN A 1 297 ? -16.942 7.008 2.083 1.00 81.88 297 ASN A N 1
ATOM 2416 C CA . ASN A 1 297 ? -17.537 5.679 2.113 1.00 81.88 297 ASN A CA 1
ATOM 2417 C C . ASN A 1 297 ? -17.499 5.010 0.730 1.00 81.88 297 ASN A C 1
ATOM 2419 O O . ASN A 1 297 ? -18.514 4.864 0.050 1.00 81.88 297 ASN A O 1
ATOM 2423 N N . ILE A 1 298 ? -16.312 4.574 0.317 1.00 79.88 298 ILE A N 1
ATOM 2424 C CA . ILE A 1 298 ? -16.139 3.915 -0.981 1.00 79.88 298 ILE A CA 1
ATOM 2425 C C . ILE A 1 298 ? -16.612 2.454 -0.996 1.00 79.88 298 ILE A C 1
ATOM 2427 O O . ILE A 1 298 ? -16.661 1.826 -2.046 1.00 79.88 298 ILE A O 1
ATOM 2431 N N . PHE A 1 299 ? -16.951 1.896 0.168 1.00 79.81 299 PHE A N 1
ATOM 2432 C CA . PHE A 1 299 ? -17.377 0.501 0.305 1.00 79.81 299 PHE A CA 1
ATOM 2433 C C . PHE A 1 299 ? -18.881 0.305 0.113 1.00 79.81 299 PHE A C 1
ATOM 2435 O O . PHE A 1 299 ? -19.354 -0.828 0.187 1.00 79.81 299 PHE A O 1
ATOM 2442 N N . GLY A 1 300 ? -19.644 1.392 -0.047 1.00 82.31 300 GLY A N 1
ATOM 2443 C CA . GLY A 1 300 ? -21.104 1.331 -0.030 1.00 82.31 300 GLY A CA 1
ATOM 2444 C C . GLY A 1 300 ? -21.657 0.872 1.325 1.00 82.31 300 GLY A C 1
ATOM 2445 O O . GLY A 1 300 ? -22.680 0.193 1.379 1.00 82.31 300 GLY A O 1
ATOM 2446 N N . ALA A 1 301 ? -20.968 1.197 2.425 1.00 87.75 301 ALA A N 1
ATOM 2447 C CA . ALA A 1 301 ? -21.432 0.879 3.770 1.00 87.75 301 ALA A CA 1
ATOM 2448 C C . ALA A 1 301 ? -22.715 1.672 4.115 1.00 87.75 301 ALA A C 1
ATOM 2450 O O . ALA A 1 301 ? -22.949 2.734 3.534 1.00 87.75 301 ALA A O 1
ATOM 2451 N N . PRO A 1 302 ? -23.553 1.212 5.060 1.00 92.56 302 PRO A N 1
ATOM 2452 C CA . PRO A 1 302 ? -24.728 1.968 5.489 1.00 92.56 302 PRO A CA 1
ATOM 2453 C C . PRO A 1 302 ? -24.393 3.387 5.975 1.00 92.56 302 PRO A C 1
ATOM 2455 O O . PRO A 1 302 ? -23.436 3.578 6.724 1.00 92.56 302 PRO A O 1
ATOM 2458 N N . GLU A 1 303 ? -25.226 4.368 5.615 1.00 91.38 303 GLU A N 1
ATOM 2459 C CA . GLU A 1 303 ? -24.991 5.796 5.902 1.00 91.38 303 GLU A CA 1
ATOM 2460 C C . GLU A 1 303 ? -24.798 6.092 7.398 1.00 91.38 303 GLU A C 1
ATOM 2462 O O . GLU A 1 303 ? -24.006 6.956 7.764 1.00 91.38 303 GLU A O 1
ATOM 2467 N N . PHE A 1 304 ? -25.455 5.337 8.286 1.00 92.81 304 PHE A N 1
ATOM 2468 C CA . PHE A 1 304 ? -25.338 5.546 9.732 1.00 92.81 304 PHE A CA 1
ATOM 2469 C C . PHE A 1 304 ? -23.914 5.320 10.274 1.00 92.81 304 PHE A C 1
ATOM 2471 O O . PHE A 1 304 ? -23.592 5.838 11.344 1.00 92.81 304 PHE A O 1
ATOM 2478 N N . LEU A 1 305 ? -23.063 4.583 9.548 1.00 93.50 305 LEU A N 1
ATOM 2479 C CA . LEU A 1 305 ? -21.657 4.380 9.906 1.00 93.50 305 LEU A CA 1
ATOM 2480 C C . LEU A 1 305 ? -20.783 5.599 9.585 1.00 93.50 305 LEU A C 1
ATOM 2482 O O . LEU A 1 305 ? -19.679 5.705 10.118 1.00 93.50 305 LEU A O 1
ATOM 2486 N N . GLN A 1 306 ? -21.247 6.530 8.750 1.00 92.12 306 GLN A N 1
ATOM 2487 C CA . GLN A 1 306 ? -20.543 7.786 8.503 1.00 92.12 306 GLN A CA 1
ATOM 2488 C C . GLN A 1 306 ? -20.729 8.724 9.696 1.00 92.12 306 GLN A C 1
ATOM 2490 O O . GLN A 1 306 ? -21.861 8.933 10.131 1.00 92.12 306 GLN A O 1
ATOM 2495 N N . THR A 1 307 ? -19.649 9.310 10.218 1.00 92.50 307 THR A N 1
ATOM 2496 C CA . THR A 1 307 ? -19.738 10.312 11.294 1.00 92.50 307 THR A CA 1
ATOM 2497 C C . THR A 1 307 ? -19.588 11.723 10.745 1.00 92.50 307 THR A C 1
ATOM 2499 O O . THR A 1 307 ? -18.784 11.965 9.845 1.00 92.50 307 THR A O 1
ATOM 2502 N N . LYS A 1 308 ? -20.387 12.657 11.268 1.00 91.50 308 LYS A N 1
ATOM 2503 C CA . LYS A 1 308 ? -20.312 14.083 10.901 1.00 91.50 308 LYS A CA 1
ATOM 2504 C C . LYS A 1 308 ? -19.256 14.822 11.713 1.00 91.50 308 LYS A C 1
ATOM 2506 O O . LYS A 1 308 ? -18.526 15.653 11.184 1.00 91.50 308 LYS A O 1
ATOM 2511 N N . ASP A 1 309 ? -19.194 14.509 13.000 1.00 92.75 309 ASP A N 1
ATOM 2512 C CA . ASP A 1 309 ? -18.282 15.084 13.976 1.00 92.75 309 ASP A CA 1
ATOM 2513 C C . ASP A 1 309 ? -18.156 14.148 15.194 1.00 92.75 309 ASP A C 1
ATOM 2515 O O . ASP A 1 309 ? -18.737 13.057 15.229 1.00 92.75 309 ASP A O 1
ATOM 2519 N N . ALA A 1 310 ? -17.380 14.573 16.194 1.00 93.69 310 ALA A N 1
ATOM 2520 C CA . ALA A 1 310 ? -17.174 13.807 17.417 1.00 93.69 310 ALA A CA 1
ATOM 2521 C C . ALA A 1 310 ? -18.479 13.578 18.197 1.00 93.69 3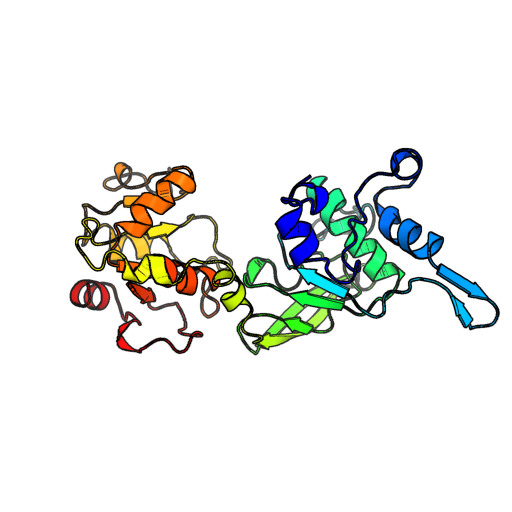10 ALA A C 1
ATOM 2523 O O . ALA A 1 310 ? -18.676 12.490 18.729 1.00 93.69 310 ALA A O 1
ATOM 2524 N N . ASN A 1 311 ? -19.393 14.553 18.233 1.00 95.38 311 ASN A N 1
ATOM 2525 C CA . ASN A 1 311 ? -20.657 14.420 18.962 1.00 95.38 311 ASN A CA 1
ATOM 2526 C C . ASN A 1 311 ? -21.566 13.372 18.314 1.00 95.38 311 ASN A C 1
ATOM 2528 O O . ASN A 1 311 ? -22.152 12.552 19.018 1.00 95.38 311 ASN A O 1
ATOM 2532 N N . ASP A 1 312 ? -21.653 13.371 16.984 1.00 95.88 312 ASP A N 1
ATOM 2533 C CA . ASP A 1 312 ? -22.391 12.360 16.224 1.00 95.88 312 ASP A CA 1
ATOM 2534 C C . ASP A 1 312 ? -21.811 10.956 16.454 1.00 95.88 312 ASP A C 1
ATOM 2536 O O . ASP A 1 312 ? -22.559 10.009 16.691 1.00 95.88 312 ASP A O 1
ATOM 2540 N N . PHE A 1 313 ? -20.480 10.816 16.473 1.00 95.31 313 PHE A N 1
ATOM 2541 C CA . PHE A 1 313 ? -19.840 9.547 16.829 1.00 95.31 313 PHE A CA 1
ATOM 2542 C C . PHE A 1 313 ? -20.197 9.104 18.255 1.00 95.31 313 PHE A C 1
ATOM 2544 O O . PHE A 1 313 ? -20.622 7.968 18.440 1.00 95.31 313 PHE A O 1
ATOM 2551 N N . ILE A 1 314 ? -20.094 9.998 19.245 1.00 93.88 314 ILE A N 1
ATOM 2552 C CA . ILE A 1 314 ? -20.393 9.701 20.656 1.00 93.88 314 ILE A CA 1
ATOM 2553 C C . ILE A 1 314 ? -21.836 9.219 20.845 1.00 93.88 314 ILE A C 1
ATOM 2555 O O . ILE A 1 314 ? -22.078 8.322 21.647 1.00 93.88 314 ILE A O 1
ATOM 2559 N N . GLN A 1 315 ? -22.792 9.795 20.113 1.00 95.00 315 GLN A N 1
ATOM 2560 C CA . GLN A 1 315 ? -24.203 9.401 20.183 1.00 95.00 315 GLN A CA 1
ATOM 2561 C C . GLN A 1 315 ? -24.483 8.033 19.549 1.00 95.00 315 GLN A C 1
ATOM 2563 O O . GLN A 1 315 ? -25.466 7.386 19.910 1.00 95.00 315 GLN A O 1
ATOM 2568 N N . LYS A 1 316 ? -23.652 7.602 18.593 1.00 94.38 316 LYS A N 1
ATOM 2569 C CA . LYS A 1 316 ? -23.814 6.340 17.857 1.00 94.38 316 LYS A CA 1
ATOM 2570 C C . LYS A 1 316 ? -23.222 5.121 18.571 1.00 94.38 316 LYS A C 1
ATOM 2572 O O . LYS A 1 316 ? -23.601 4.000 18.227 1.00 94.38 316 LYS A O 1
ATOM 2577 N N . VAL A 1 317 ? -22.291 5.323 19.506 1.00 91.00 317 VAL A N 1
ATOM 2578 C CA . VAL A 1 317 ? -21.514 4.257 20.180 1.00 91.00 317 VAL A CA 1
ATOM 2579 C C . VAL A 1 317 ? -21.915 4.022 21.624 1.00 91.00 317 VAL A C 1
ATOM 2581 O O . VAL A 1 317 ? -22.639 4.844 22.214 1.00 91.00 317 VAL A O 1
#

pLDDT: mean 83.63, std 12.5, range [36.91, 97.88]

Foldseek 3Di:
DPDDLVPDDPVVSCVVCVVVPDDDLPPDPPPVCVVDDLLCSVVVSQVVQWDADPNDIHGDDDQAEEEEFDDADQAQAFQQEADPVGLVHTDDGDPVSVNPPSSVLSCCQVVVGAYEYEYQDVLRPPPNHQSNQSGHQAYEYQDWDKDKHWHANGGHHPDIDIDIHTYDHPVSLCVLVPPQPQCVLVPDDDDQDAAEEAEDAPPLASDPPQPPLCQCVLQPCVLPVVYAYEDHDDCVSCPDDNSVRYDHDDPVVVLVNLLSYAEYEQRASDQARRRRNVCVVSVSSVHLYAYEQSHDPSVPDDPLSYANGSVSSSVSD

Organism: NCBI:txid408172

Radius of gyration: 23.27 Å; chains: 1; bounding box: 53×48×67 Å